Protein 4HRO (pdb70)

Nearest PDB structures (foldseek):
  4hro-assembly1_A  TM=1.012E+00  e=1.860E-19  Haloferax volcanii DS2
  3po0-assembly1_A  TM=9.891E-01  e=3.181E-17  Haloferax volcanii DS2
  1vjk-assembly1_A  TM=8.366E-01  e=7.809E-08  Pyrococcus furiosus
  5mpo-assembly1_A  TM=8.271E-01  e=6.466E-06  Homo sapiens
  6jc0-assembly1_A  TM=8.600E-01  e=8.417E-06  Mycolicibacterium smegmatis MC2 155

Radius of gyration: 23.94 Å; Cα contacts (8 Å, |Δi|>4): 343; chains: 2; bounding box: 33×40×66 Å

GO terms:
  GO:0031386 protein tag activity (F, IDA)
  GO:0032446 protein modification by small protein conjugation (P, IDA)

Secondary structure (DSSP, 8-state):
-EEEEEEE-HHHHHHHTSSEEEEEE-TT-BHHHHHHHHHHHSGGGHHHHB-TTSPBPTT-EEEETTEE--TTSB--TT-EEEEE---/-EEEEEEE-HHHHHHHTSSEEEEEE-TT-BHHHHHHHHHHHSGGGHHHHB-TTSPBPTT-EEEETTEE--TTSBP-TT-EEEEEPPP-

CATH classification: 3.10.20.30

Foldseek 3Di:
DAKEKEAEDDVLCVQLVHRMDIFDDDQFQFQLNVVVRSCVSRVSCQVVAAPPVRDGDPQWFKDWQRHGDDRNHGDGHHIYIYIYHHD/DAKEKEAEDDVLCVQQVHRMDIFDDDQFAFQLNVVVRVCVSRVSCQVVQAPPVRHGPPQWFKDKQRHTGDRRHGDGHHIYMYIYHHDD

B-factor: mean 11.63, std 6.56, range [2.95, 52.53]

Organism: Haloferax volcanii (strain ATCC 29605 / DSM 3757 / JCM 8879 / NBRC 14742 / NCIMB 2012 / VKM B-1768 / DS2) (NCBI:txid309800)

InterPro domains:
  IPR003749 Sulfur carrier ThiS/MoaD-like [PF02597] (4-87)
  IPR010038 MoaD, archaeal-type [TIGR01687] (4-87)
  IPR012675 Beta-grasp domain superfamily [G3DSA:3.10.20.30] (1-87)
  IPR016155 Molybdopterin synthase/thiamin biosynthesis sulphur carrier, beta-grasp [SSF54285] (1-85)
  IPR044672 Molybdopterin synthase sulfur carrier subunit [PTHR33359] (2-87)
  IPR054834 Small archaeal modifier protein 1/3 [NF041918] (1-87)

Structure (mmCIF, N/CA/C/O backbone):
data_4HRO
#
_entry.id   4HRO
#
_cell.length_a   27.928
_cell.length_b   43.050
_cell.length_c   61.974
_cell.angle_alpha   90.00
_cell.angle_beta   102.84
_cell.angle_gamma   90.00
#
_symmetry.space_group_name_H-M   'P 1 21 1'
#
loop_
_entity.id
_entity.type
_entity.pdbx_description
1 polymer 'Small archaeal modifier protein 1'
2 non-polymer 'CALCIUM ION'
3 water water
#
loop_
_atom_site.group_PDB
_atom_site.id
_atom_site.type_symbol
_atom_site.label_atom_id
_atom_site.label_alt_id
_atom_site.label_comp_id
_atom_site.label_asym_id
_atom_site.label_entity_id
_atom_site.label_seq_id
_atom_site.pdbx_PDB_ins_code
_atom_site.Cartn_x
_atom_site.Cartn_y
_atom_site.Cartn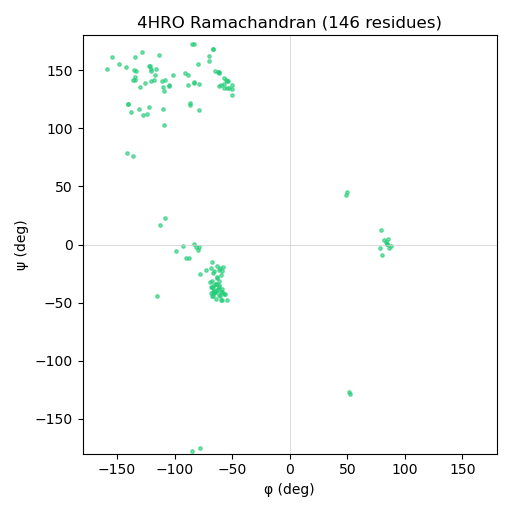_z
_atom_site.occupancy
_atom_site.B_iso_or_equiv
_atom_site.auth_seq_id
_atom_site.auth_comp_id
_atom_site.auth_asym_id
_atom_site.auth_atom_id
_atom_site.pdbx_PDB_model_num
ATOM 1 N N . GLY A 1 1 ? -11.258 -17.513 47.787 1.00 15.97 -2 GLY A N 1
ATOM 2 C CA . GLY A 1 1 ? -9.817 -17.189 47.918 1.00 14.90 -2 GLY A CA 1
ATOM 3 C C . GLY A 1 1 ? -9.626 -15.694 48.073 1.00 13.54 -2 GLY A C 1
ATOM 4 O O . GLY A 1 1 ? -10.397 -15.034 48.793 1.00 15.15 -2 GLY A O 1
ATOM 5 N N . ALA A 1 2 ? -8.597 -15.155 47.413 1.00 11.07 -1 ALA A N 1
ATOM 6 C CA . ALA A 1 2 ? -8.335 -13.718 47.427 1.00 9.71 -1 ALA A CA 1
ATOM 7 C C . ALA A 1 2 ? -9.144 -13.065 46.314 1.00 8.56 -1 ALA A C 1
ATOM 8 O O . ALA A 1 2 ? -8.956 -13.393 45.134 1.00 8.57 -1 ALA A O 1
ATOM 10 N N . HIS A 1 3 ? -10.029 -12.141 46.684 1.00 8.38 0 HIS A N 1
ATOM 11 C CA . HIS A 1 3 ? -10.826 -11.403 45.720 1.00 8.36 0 HIS A CA 1
ATOM 12 C C . HIS A 1 3 ? -10.058 -10.174 45.286 1.00 7.97 0 HIS A C 1
ATOM 13 O O . HIS A 1 3 ? -9.459 -9.486 46.122 1.00 9.16 0 HIS A O 1
ATOM 20 N N . MET A 1 4 ? -10.078 -9.898 43.984 1.00 7.52 1 MET A N 1
ATOM 21 C CA . MET A 1 4 ? -9.428 -8.714 43.435 1.00 7.62 1 MET A CA 1
ATOM 22 C C . MET A 1 4 ? -10.142 -8.348 42.146 1.00 7.20 1 MET A C 1
ATOM 23 O O . MET A 1 4 ? -11.095 -9.022 41.752 1.00 8.04 1 MET A O 1
ATOM 28 N N A GLU A 1 5 ? -9.679 -7.309 41.468 0.50 6.98 2 GLU A N 1
ATOM 29 N N B GLU A 1 5 ? -9.744 -7.236 41.528 0.50 6.77 2 GLU A N 1
ATOM 30 C CA A GLU A 1 5 ? -10.412 -6.806 40.322 0.50 7.33 2 GLU A CA 1
ATOM 31 C CA B GLU A 1 5 ? -10.391 -6.770 40.296 0.50 6.72 2 GLU A CA 1
ATOM 32 C C A GLU A 1 5 ? -9.470 -6.312 39.247 0.50 6.55 2 GLU A C 1
ATOM 33 C C B GLU A 1 5 ? -9.380 -6.426 39.237 0.50 6.23 2 GLU A C 1
ATOM 34 O O A GLU A 1 5 ? -8.493 -5.616 39.558 0.50 6.65 2 GLU A O 1
ATOM 35 O O B GLU A 1 5 ? -8.269 -5.976 39.535 0.50 6.53 2 GLU A O 1
ATOM 46 N N . TRP A 1 6 ? -9.782 -6.679 38.000 1.00 5.94 3 TRP A N 1
ATOM 47 C CA . TRP A 1 6 ? -9.094 -6.198 36.818 1.00 6.08 3 TRP A CA 1
ATOM 48 C C . TRP A 1 6 ? -9.838 -5.004 36.237 1.00 6.05 3 TRP A C 1
ATOM 49 O O . TRP A 1 6 ? -11.079 -5.016 36.134 1.00 7.23 3 TRP A O 1
ATOM 60 N N . LYS A 1 7 ? -9.076 -4.007 35.801 1.00 5.90 4 LYS A N 1
ATOM 61 C CA . LYS A 1 7 ? -9.560 -2.985 34.892 1.00 6.31 4 LYS A CA 1
ATOM 62 C C . LYS A 1 7 ? -9.004 -3.231 33.512 1.00 6.03 4 LYS A C 1
ATOM 63 O O . LYS A 1 7 ? -7.826 -3.578 33.353 1.00 7.06 4 LYS A O 1
ATOM 69 N N . LEU A 1 8 ? -9.887 -3.075 32.526 1.00 5.93 5 LEU A N 1
ATOM 70 C CA . LEU A 1 8 ? -9.579 -3.295 31.119 1.00 6.25 5 LEU A CA 1
ATOM 71 C C . LEU A 1 8 ? -9.846 -2.015 30.336 1.00 6.24 5 LEU A C 1
ATOM 72 O O . LEU A 1 8 ? -10.701 -1.216 30.708 1.00 6.57 5 LEU A O 1
ATOM 77 N N . PHE A 1 9 ? -9.141 -1.862 29.216 1.00 6.55 6 PHE A N 1
ATOM 78 C CA . PHE A 1 9 ? -9.148 -0.637 28.430 1.00 6.72 6 PHE A CA 1
ATOM 79 C C . PHE A 1 9 ? -9.272 -0.945 26.957 1.00 6.86 6 PHE A C 1
ATOM 80 O O . PHE A 1 9 ? -8.842 -2.004 26.479 1.00 7.88 6 PHE A O 1
ATOM 88 N N . ALA A 1 10 ? -9.883 0.001 26.249 1.00 6.94 7 ALA A N 1
ATOM 89 C CA . ALA A 1 10 ? -9.970 -0.007 24.801 1.00 7.76 7 ALA A CA 1
ATOM 90 C C . ALA A 1 10 ? -10.536 -1.350 24.319 1.00 7.55 7 ALA A C 1
ATOM 91 O O . ALA A 1 10 ? -11.587 -1.795 24.789 1.00 7.58 7 ALA A O 1
ATOM 93 N N . ASP A 1 11 ? -9.864 -2.005 23.383 1.00 7.94 8 ASP A N 1
ATOM 94 C CA . ASP A 1 11 ? -10.407 -3.229 22.803 1.00 9.13 8 ASP A CA 1
ATOM 95 C C . ASP A 1 11 ? -10.564 -4.369 23.809 1.00 8.90 8 ASP A C 1
ATOM 96 O O . ASP A 1 11 ? -11.412 -5.252 23.628 1.00 9.76 8 ASP A O 1
ATOM 101 N N . LEU A 1 12 ? -9.738 -4.393 24.846 1.00 7.73 9 LEU A N 1
ATOM 102 C CA . LEU A 1 12 ? -9.874 -5.437 25.860 1.00 8.23 9 LEU A CA 1
ATOM 103 C C . LEU A 1 12 ? -11.194 -5.295 26.631 1.00 7.95 9 LEU A C 1
ATOM 104 O O . LEU A 1 12 ? -11.896 -6.279 26.864 1.00 8.31 9 LEU A O 1
ATOM 109 N N . ALA A 1 13 ? -11.527 -4.064 27.026 1.00 7.72 10 ALA A N 1
ATOM 110 C CA . ALA A 1 13 ? -12.822 -3.798 27.658 1.00 7.64 10 ALA A CA 1
ATOM 111 C C . ALA A 1 13 ? -13.983 -4.110 26.722 1.00 8.05 10 ALA A C 1
ATOM 112 O O . ALA A 1 13 ? -15.010 -4.632 27.149 1.00 9.34 10 ALA A O 1
ATOM 114 N N . GLU A 1 14 ? -13.821 -3.808 25.438 1.00 8.59 11 GLU A N 1
ATOM 115 C CA . GLU A 1 14 ? -14.871 -4.084 24.466 1.00 10.41 11 GLU A CA 1
ATOM 116 C C . GLU A 1 14 ? -15.116 -5.597 24.354 1.00 10.45 11 GLU A C 1
ATOM 117 O O . GLU A 1 14 ? -16.253 -6.053 24.388 1.00 11.89 11 GLU A O 1
ATOM 123 N N . VAL A 1 15 ? -14.058 -6.388 24.237 1.00 10.66 12 VAL A N 1
ATOM 124 C CA . VAL A 1 15 ? -14.194 -7.845 24.097 1.00 12.00 12 VAL A CA 1
ATOM 125 C C . VAL A 1 15 ? -14.786 -8.487 25.355 1.00 12.19 12 VAL A C 1
ATOM 126 O O . VAL A 1 15 ? -15.618 -9.395 25.247 1.00 13.95 12 VAL A O 1
ATOM 130 N N . ALA A 1 16 ? -14.374 -8.022 26.531 1.00 11.94 13 ALA A N 1
ATOM 131 C CA . ALA A 1 16 ? -14.912 -8.528 27.789 1.00 12.20 13 ALA A CA 1
ATOM 132 C C . ALA A 1 16 ? -16.335 -8.055 28.062 1.00 12.50 13 ALA A C 1
ATOM 133 O O . ALA A 1 16 ? -17.047 -8.665 28.853 1.00 14.27 13 ALA A O 1
ATOM 135 N N . GLY A 1 17 ? -16.739 -6.956 27.442 1.00 11.79 14 GLY A N 1
ATOM 136 C CA . GLY A 1 17 ? -18.052 -6.378 27.672 1.00 11.81 14 GLY A CA 1
ATOM 137 C C . GLY A 1 17 ? -18.130 -5.573 28.950 1.00 10.83 14 GLY A C 1
ATOM 138 O O . GLY A 1 17 ? -19.205 -5.191 29.378 1.00 12.80 14 GLY A O 1
ATOM 139 N N . SER A 1 18 ? -16.981 -5.279 29.564 1.00 9.79 15 SER A N 1
ATOM 140 C CA . SER A 1 18 ? -16.942 -4.538 30.807 1.00 9.62 15 SER A CA 1
ATOM 141 C C . SER A 1 18 ? -15.562 -3.918 30.993 1.00 8.13 15 SER A C 1
ATOM 142 O O . SER A 1 18 ? -14.560 -4.462 30.530 1.00 8.43 15 SER A O 1
ATOM 145 N N . ARG A 1 19 ? -15.536 -2.799 31.692 1.00 7.31 16 ARG A N 1
ATOM 146 C CA . ARG A 1 19 ? -14.283 -2.129 32.041 1.00 7.03 16 ARG A CA 1
ATOM 147 C C . ARG A 1 19 ? -13.696 -2.666 33.349 1.00 6.43 16 ARG A C 1
ATOM 148 O O . ARG A 1 19 ? -12.555 -2.352 33.666 1.00 6.18 16 ARG A O 1
ATOM 156 N N . THR A 1 20 ? -14.473 -3.447 34.099 1.00 7.04 17 THR A N 1
ATOM 157 C CA . THR A 1 20 ? -14.027 -4.022 35.349 1.00 6.99 17 THR A CA 1
ATOM 158 C C . THR A 1 20 ? -14.461 -5.483 35.408 1.00 6.78 17 THR A C 1
ATOM 159 O O . THR A 1 20 ? -15.557 -5.837 34.944 1.00 8.03 17 THR A O 1
ATOM 163 N N . VAL A 1 21 ? -13.601 -6.333 35.954 1.00 6.37 18 VAL A N 1
ATOM 164 C CA . VAL A 1 21 ? -13.907 -7.750 36.102 1.00 6.71 18 VAL A CA 1
ATOM 165 C C . VAL A 1 21 ? -13.388 -8.242 37.433 1.00 6.57 18 VAL A C 1
ATOM 166 O O . VAL A 1 21 ? -12.199 -8.180 37.710 1.00 7.10 18 VAL A O 1
ATOM 170 N N . ARG A 1 22 ? -14.293 -8.756 38.258 1.00 7.29 19 ARG A N 1
ATOM 171 C CA . ARG A 1 22 ? -13.937 -9.358 39.526 1.00 8.07 19 ARG A CA 1
ATOM 172 C C . ARG A 1 22 ? -13.401 -10.765 39.321 1.00 7.54 19 ARG A C 1
ATOM 173 O O . ARG A 1 22 ? -13.967 -11.535 38.538 1.00 9.11 19 ARG A O 1
ATOM 181 N N . VAL A 1 23 ? -12.345 -11.104 40.055 1.00 7.43 20 VAL A N 1
ATOM 182 C CA . VAL A 1 23 ? -11.837 -12.472 40.090 1.00 7.52 20 VAL A CA 1
ATOM 183 C C . VAL A 1 23 ? -11.551 -12.881 41.531 1.00 7.88 20 VAL A C 1
ATOM 184 O O . VAL A 1 23 ? -11.414 -12.047 42.421 1.00 8.27 20 VAL A O 1
ATOM 188 N N . ASP A 1 24 ? -11.457 -14.188 41.751 1.00 8.85 21 ASP A N 1
ATOM 189 C CA . ASP A 1 24 ? -11.239 -14.789 43.079 1.00 10.02 21 ASP A CA 1
ATOM 190 C C . ASP A 1 24 ? -10.213 -15.904 42.865 1.00 9.90 21 ASP A C 1
ATOM 191 O O . ASP A 1 24 ? -10.490 -16.855 42.124 1.00 12.57 21 ASP A O 1
ATOM 196 N N . VAL A 1 25 ? -9.027 -15.758 43.435 1.00 9.23 22 VAL A N 1
ATOM 197 C CA . VAL A 1 25 ? -7.907 -16.646 43.113 1.00 9.58 22 VAL A CA 1
ATOM 198 C C . VAL A 1 25 ? -7.274 -17.252 44.368 1.00 9.33 22 VAL A C 1
ATOM 199 O O . VAL A 1 25 ? -7.599 -16.873 45.487 1.00 9.69 22 VAL A O 1
ATOM 203 N N A ASP A 1 26 ? -6.377 -18.223 44.181 0.80 9.14 23 ASP A N 1
ATOM 204 N N B ASP A 1 26 ? -6.359 -18.183 44.143 0.20 9.76 23 ASP A N 1
ATOM 205 C CA A ASP A 1 26 ? -5.724 -18.865 45.323 0.80 9.43 23 ASP A CA 1
ATOM 206 C CA B ASP A 1 26 ? -5.650 -18.906 45.186 0.20 10.12 23 ASP A CA 1
ATOM 207 C C A ASP A 1 26 ? -4.818 -17.919 46.092 0.80 9.61 23 ASP A C 1
ATOM 208 C C B ASP A 1 26 ? -4.732 -17.984 46.033 0.20 10.20 23 ASP A C 1
ATOM 209 O O A ASP A 1 26 ? -4.415 -16.855 45.595 0.80 9.52 23 ASP A O 1
ATOM 210 O O B ASP A 1 26 ? -4.261 -16.959 45.534 0.20 10.30 23 ASP A O 1
ATOM 219 N N . GLY A 1 27 ? -4.501 -18.335 47.305 1.00 10.54 24 GLY A N 1
ATOM 220 C CA . GLY A 1 27 ? -3.671 -17.555 48.203 1.00 10.71 24 GLY A CA 1
ATOM 221 C C . GLY A 1 27 ? -2.297 -17.231 47.686 1.00 10.66 24 GLY A C 1
ATOM 222 O O . GLY A 1 27 ? -1.807 -16.159 47.951 1.00 10.64 24 GLY A O 1
ATOM 223 N N . ASP A 1 28 ? -1.682 -18.146 46.938 1.00 10.84 25 ASP A N 1
ATOM 224 C CA . ASP A 1 28 ? -0.378 -17.913 46.331 1.00 11.25 25 ASP A CA 1
ATOM 225 C C . ASP A 1 28 ? -0.499 -17.729 44.818 1.00 10.07 25 ASP A C 1
ATOM 226 O O . ASP A 1 28 ? 0.479 -17.890 44.103 1.00 11.23 25 ASP A O 1
ATOM 231 N N . ALA A 1 29 ? -1.675 -17.332 44.330 1.00 9.31 26 ALA A N 1
ATOM 232 C CA . ALA A 1 29 ? -1.834 -17.034 42.900 1.00 8.81 26 ALA A CA 1
ATOM 233 C C . ALA A 1 29 ? -0.920 -15.901 42.497 1.00 6.97 26 ALA A C 1
ATOM 234 O O . ALA A 1 29 ? -0.834 -14.886 43.182 1.00 7.89 26 ALA A O 1
ATOM 236 N N . THR A 1 30 ? -0.272 -16.060 41.359 1.00 6.69 27 THR A N 1
ATOM 237 C CA . THR A 1 30 ? 0.540 -14.989 40.798 1.00 6.51 27 THR A CA 1
ATOM 238 C C . THR A 1 30 ? -0.325 -14.038 39.980 1.00 5.63 27 THR A C 1
ATOM 239 O O . THR A 1 30 ? -1.496 -14.300 39.706 1.00 6.05 27 THR A O 1
ATOM 243 N N . VAL A 1 31 ? 0.276 -12.946 39.544 1.00 5.77 28 VAL A N 1
ATOM 244 C CA . VAL A 1 31 ? -0.374 -12.063 38.608 1.00 5.61 28 VAL A CA 1
ATOM 245 C C . VAL A 1 31 ? -0.801 -12.818 37.349 1.00 5.72 28 VAL A C 1
ATOM 246 O O . VAL A 1 31 ? -1.908 -12.617 36.834 1.00 5.52 28 VAL A O 1
ATOM 250 N N . GLY A 1 32 ? 0.064 -13.696 36.852 1.00 5.92 29 GLY A N 1
ATOM 251 C CA . GLY A 1 32 ? -0.266 -14.550 35.725 1.00 6.00 29 GLY A CA 1
ATOM 252 C C . GLY A 1 32 ? -1.466 -15.460 35.977 1.00 5.62 29 GLY A C 1
ATOM 253 O O . GLY A 1 32 ? -2.318 -15.650 35.104 1.00 5.80 29 GLY A O 1
ATOM 254 N N . ASP A 1 33 ? -1.552 -16.019 37.178 1.00 5.69 30 ASP A N 1
ATOM 255 C CA . ASP A 1 33 ? -2.719 -16.803 37.546 1.00 6.16 30 ASP A CA 1
ATOM 256 C C . ASP A 1 33 ? -3.978 -15.928 37.573 1.00 5.75 30 ASP A C 1
ATOM 257 O O . ASP A 1 33 ? -5.045 -16.349 37.110 1.00 5.98 30 ASP A O 1
ATOM 262 N N . ALA A 1 34 ? -3.870 -14.704 38.088 1.00 5.51 31 ALA A N 1
ATOM 263 C CA . ALA A 1 34 ? -5.016 -13.783 38.087 1.00 5.43 31 ALA A CA 1
ATOM 264 C C . ALA A 1 34 ? -5.415 -13.390 36.653 1.00 5.39 31 ALA A C 1
ATOM 265 O O . ALA A 1 34 ? -6.609 -13.227 36.360 1.00 5.63 31 ALA A O 1
ATOM 267 N N . LEU A 1 35 ? -4.430 -13.273 35.761 1.00 5.05 32 LEU A N 1
ATOM 268 C CA . LEU A 1 35 ? -4.711 -12.996 34.361 1.00 5.45 32 LEU A CA 1
ATOM 269 C C . LEU A 1 35 ? -5.437 -14.175 33.701 1.00 5.36 32 LEU A C 1
ATOM 270 O O . LEU A 1 35 ? -6.383 -13.991 32.938 1.00 5.60 32 LEU A O 1
ATOM 275 N N . ASP A 1 36 ? -5.010 -15.389 34.015 1.00 5.67 33 ASP A N 1
ATOM 276 C CA . ASP A 1 36 ? -5.692 -16.579 33.515 1.00 6.07 33 ASP A CA 1
ATOM 277 C C . ASP A 1 36 ? -7.117 -16.672 34.055 1.00 5.29 33 ASP A C 1
ATOM 278 O O . ASP A 1 36 ? -8.018 -17.132 33.347 1.00 5.82 33 ASP A O 1
ATOM 283 N N . ALA A 1 37 ? -7.344 -16.218 35.287 1.00 5.98 34 ALA A N 1
ATOM 284 C CA . ALA A 1 37 ? -8.712 -16.170 35.832 1.00 6.32 34 ALA A CA 1
ATOM 285 C C . ALA A 1 37 ? -9.571 -15.168 35.053 1.00 6.55 34 ALA A C 1
ATOM 286 O O . ALA A 1 37 ? -10.731 -15.449 34.754 1.00 6.99 34 ALA A O 1
ATOM 288 N N . LEU A 1 38 ? -9.000 -14.017 34.705 1.00 5.83 35 LEU A N 1
ATOM 289 C CA . LEU A 1 38 ? -9.699 -13.039 33.881 1.00 6.28 35 LEU A CA 1
ATOM 290 C C . LEU A 1 38 ? -10.087 -13.642 32.533 1.00 5.92 35 LEU A C 1
ATOM 291 O O . LEU A 1 38 ? -11.211 -13.492 32.065 1.00 5.96 35 LEU A O 1
ATOM 296 N N . VAL A 1 39 ? -9.148 -14.301 31.871 1.00 5.90 36 VAL A N 1
ATOM 297 C CA . VAL A 1 39 ? -9.416 -14.879 30.572 1.00 6.44 36 VAL A CA 1
ATOM 298 C C . VAL A 1 39 ? -10.432 -16.025 30.699 1.00 6.37 36 VAL A C 1
ATOM 299 O O . VAL A 1 39 ? -11.304 -16.164 29.845 1.00 6.85 36 VAL A O 1
ATOM 303 N N . GLY A 1 40 ? -10.364 -16.807 31.764 1.00 6.56 37 GLY A N 1
ATOM 304 C CA . GLY A 1 40 ? -11.392 -17.820 31.997 1.00 7.34 37 GLY A CA 1
ATOM 305 C C . GLY A 1 40 ? -12.785 -17.210 32.112 1.00 7.24 37 GLY A C 1
ATOM 306 O O . GLY A 1 40 ? -13.769 -17.785 31.618 1.00 8.71 37 GLY A O 1
ATOM 307 N N . ALA A 1 41 ? -12.888 -16.049 32.745 1.00 7.46 38 ALA A N 1
ATOM 308 C CA . ALA A 1 41 ? -14.157 -15.337 32.883 1.00 8.31 38 ALA A CA 1
ATOM 309 C C . ALA A 1 41 ? -14.656 -14.823 31.531 1.00 7.94 38 ALA A C 1
ATOM 310 O O . ALA A 1 41 ? -15.869 -14.739 31.311 1.00 8.84 38 ALA A O 1
ATOM 312 N N . HIS A 1 42 ? -13.740 -14.479 30.628 1.00 7.24 39 HIS A N 1
ATOM 313 C CA . HIS A 1 42 ? -14.085 -13.924 29.312 1.00 7.97 39 HIS A CA 1
ATOM 314 C C . HIS A 1 42 ? -13.137 -14.491 28.275 1.00 7.17 39 HIS A C 1
ATOM 315 O O . HIS A 1 42 ? -12.188 -13.826 27.865 1.00 7.05 39 HIS A O 1
ATOM 322 N N . PRO A 1 43 ? -13.388 -15.740 27.840 1.00 7.35 40 PRO A N 1
ATOM 323 C CA . PRO A 1 43 ? -12.399 -16.421 26.992 1.00 7.58 40 PRO A CA 1
ATOM 324 C C . PRO A 1 43 ? -12.110 -15.747 25.665 1.00 7.71 40 PRO A C 1
ATOM 325 O O . PRO A 1 43 ? -11.063 -15.977 25.077 1.00 7.65 40 PRO A O 1
ATOM 329 N N . ALA A 1 44 ? -13.021 -14.918 25.181 1.00 7.93 41 ALA A N 1
ATOM 330 C CA . ALA A 1 44 ? -12.754 -14.176 23.952 1.00 9.04 41 ALA A CA 1
ATOM 331 C C . ALA A 1 44 ? -11.526 -13.265 24.083 1.00 8.39 41 ALA A C 1
ATOM 332 O O . ALA A 1 44 ? -10.939 -12.886 23.076 1.00 9.34 41 ALA A O 1
ATOM 334 N N . LEU A 1 45 ? -11.118 -12.929 25.310 1.00 7.08 42 LEU A N 1
ATOM 335 C CA . LEU A 1 45 ? -9.880 -12.178 25.524 1.00 6.43 42 LEU A CA 1
ATOM 336 C C . LEU A 1 45 ? -8.621 -12.921 25.134 1.00 6.52 42 LEU A C 1
ATOM 337 O O . LEU A 1 45 ? -7.605 -12.269 24.937 1.00 7.00 42 LEU A O 1
ATOM 342 N N . GLU A 1 46 ? -8.654 -14.245 25.082 1.00 6.75 43 GLU A N 1
ATOM 343 C CA . GLU A 1 46 ? -7.419 -15.023 25.049 1.00 7.21 43 GLU A CA 1
ATOM 344 C C . GLU A 1 46 ? -6.496 -14.584 23.910 1.00 6.85 43 GLU A C 1
ATOM 345 O O . GLU A 1 46 ? -5.309 -14.358 24.120 1.00 7.27 43 GLU A O 1
ATOM 351 N N . SER A 1 47 ? -7.044 -14.443 22.710 1.00 7.02 44 SER A N 1
ATOM 352 C CA . SER A 1 47 ? -6.219 -14.121 21.537 1.00 7.81 44 SER A CA 1
ATOM 353 C C . SER A 1 47 ? -5.844 -12.642 21.446 1.00 7.27 44 SER A C 1
ATOM 354 O O . SER A 1 47 ? -5.112 -12.255 20.536 1.00 7.04 44 SER A O 1
ATOM 357 N N . ARG A 1 48 ? -6.334 -11.857 22.369 1.00 7.51 45 ARG A N 1
ATOM 358 C CA . ARG A 1 48 ? -5.920 -10.466 22.489 1.00 8.64 45 ARG A CA 1
ATOM 359 C C . ARG A 1 48 ? -4.863 -10.275 23.583 1.00 7.94 45 ARG A C 1
ATOM 360 O O . ARG A 1 48 ? -4.296 -9.196 23.704 1.00 9.85 45 ARG A O 1
ATOM 368 N N . VAL A 1 49 ? -4.559 -11.329 24.330 1.00 7.63 46 VAL A N 1
ATOM 369 C CA . VAL A 1 49 ? -3.614 -11.287 25.442 1.00 7.76 46 VAL A CA 1
ATOM 370 C C . VAL A 1 49 ? -2.376 -12.155 25.186 1.00 7.38 46 VAL A C 1
ATOM 371 O O . VAL A 1 49 ? -1.266 -11.716 25.456 1.00 7.71 46 VAL A O 1
ATOM 375 N N . PHE A 1 50 ? -2.578 -13.372 24.682 1.00 7.09 47 PHE A N 1
ATOM 376 C CA . PHE A 1 50 ? -1.513 -14.338 24.463 1.00 7.01 47 PHE A CA 1
ATOM 377 C C . PHE A 1 50 ? -1.429 -14.721 22.995 1.00 7.21 47 PHE A C 1
ATOM 378 O O . PHE A 1 50 ? -2.447 -14.782 22.311 1.00 7.34 47 PHE A O 1
ATOM 386 N N . GLY A 1 51 ? -0.222 -15.048 22.536 1.00 7.52 48 GLY A N 1
ATOM 387 C CA . GLY A 1 51 ? -0.036 -15.618 21.204 1.00 7.75 48 GLY A CA 1
ATOM 388 C C . GLY A 1 51 ? -0.241 -17.132 21.217 1.00 7.81 48 GLY A C 1
ATOM 389 O O . GLY A 1 51 ? -0.579 -17.728 22.248 1.00 7.64 48 GLY A O 1
ATOM 390 N N . ASP A 1 52 ? -0.053 -17.771 20.058 1.00 8.09 49 ASP A N 1
ATOM 391 C CA . ASP A 1 52 ? -0.228 -19.225 19.937 1.00 8.55 49 ASP A CA 1
ATOM 392 C C . ASP A 1 52 ? 0.700 -20.006 20.863 1.00 8.73 49 ASP A C 1
ATOM 393 O O . ASP A 1 52 ? 0.400 -21.136 21.217 1.00 10.41 49 ASP A O 1
ATOM 398 N N . ASP A 1 53 ? 1.837 -19.428 21.231 1.00 7.92 50 ASP A N 1
ATOM 399 C CA . ASP A 1 53 ? 2.780 -20.072 22.133 1.00 8.39 50 ASP A CA 1
ATOM 400 C C . ASP A 1 53 ? 2.404 -19.942 23.614 1.00 8.13 50 ASP A C 1
ATOM 401 O O . ASP A 1 53 ? 3.129 -20.449 24.474 1.00 9.07 50 ASP A O 1
ATOM 406 N N . GLY A 1 54 ? 1.313 -19.235 23.913 1.00 7.45 51 GLY A N 1
ATOM 407 C CA . GLY A 1 54 ? 0.883 -19.051 25.298 1.00 7.27 51 GLY A CA 1
ATOM 408 C C . GLY A 1 54 ? 1.556 -17.908 26.023 1.00 7.06 51 GLY A C 1
ATOM 409 O O . GLY A 1 54 ? 1.270 -17.672 27.195 1.00 7.69 51 GLY A O 1
ATOM 410 N N . GLU A 1 55 ? 2.446 -17.199 25.345 1.00 7.72 52 GLU A N 1
ATOM 411 C CA . GLU A 1 55 ? 3.153 -16.081 25.965 1.00 8.35 52 GLU A CA 1
ATOM 412 C C . GLU A 1 55 ? 2.393 -14.773 25.742 1.00 8.49 52 GLU A C 1
ATOM 413 O O . GLU A 1 55 ? 1.722 -14.579 24.726 1.00 7.86 52 GLU A O 1
ATOM 419 N N . LEU A 1 56 ? 2.497 -13.887 26.722 1.00 9.04 53 LEU A N 1
ATOM 420 C CA . LEU A 1 56 ? 1.916 -12.564 26.652 1.00 9.75 53 LEU A CA 1
ATOM 421 C C . LEU A 1 56 ? 2.450 -11.833 25.427 1.00 9.77 53 LEU A C 1
ATOM 422 O O . LEU A 1 56 ? 3.653 -11.883 25.158 1.00 10.86 53 LEU A O 1
ATOM 427 N N . TYR A 1 57 ? 1.580 -11.169 24.668 1.00 9.39 54 TYR A N 1
ATOM 428 C CA . TYR A 1 57 ? 2.053 -10.386 23.536 1.00 9.78 54 TYR A CA 1
ATOM 429 C C . TYR A 1 57 ? 2.976 -9.285 24.011 1.00 10.43 54 TYR A C 1
ATOM 430 O O . TYR A 1 57 ? 2.788 -8.722 25.089 1.00 10.23 54 TYR A O 1
ATOM 439 N N . ASP A 1 58 ? 3.939 -8.943 23.163 1.00 11.01 55 ASP A N 1
ATOM 440 C CA . ASP A 1 58 ? 4.837 -7.813 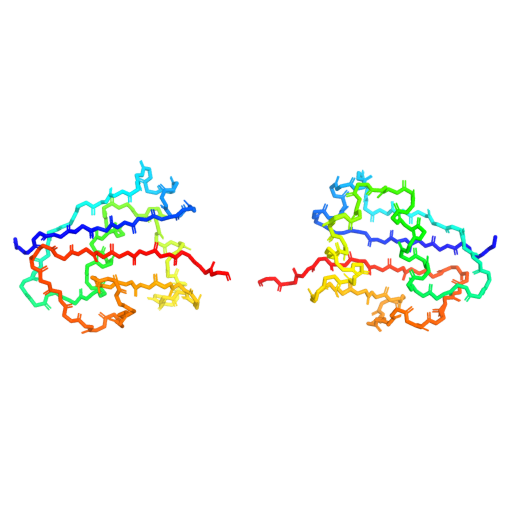23.429 1.00 11.99 55 ASP A CA 1
ATOM 441 C C . ASP A 1 58 ? 4.039 -6.538 23.678 1.00 10.78 55 ASP A C 1
ATOM 442 O O . ASP A 1 58 ? 3.023 -6.281 23.037 1.00 11.19 55 ASP A O 1
ATOM 447 N N . HIS A 1 59 ? 4.514 -5.747 24.621 1.00 10.92 56 HIS A N 1
ATOM 448 C CA . HIS A 1 59 ? 4.018 -4.400 24.842 1.00 11.61 56 HIS A CA 1
ATOM 449 C C . HIS A 1 59 ? 2.699 -4.309 25.597 1.00 11.17 56 HIS A C 1
ATOM 450 O O . HIS A 1 59 ? 2.260 -3.195 25.867 1.00 12.08 56 HIS A O 1
ATOM 457 N N . ILE A 1 60 ? 2.063 -5.431 25.946 1.00 10.40 57 ILE A N 1
ATOM 458 C CA . ILE A 1 60 ? 0.920 -5.363 26.852 1.00 9.91 57 ILE A CA 1
ATOM 459 C C . ILE A 1 60 ? 1.442 -4.946 28.208 1.00 9.97 57 ILE A C 1
ATOM 460 O O . ILE A 1 60 ? 2.454 -5.467 28.670 1.00 10.96 57 ILE A O 1
ATOM 465 N N A ASN A 1 61 ? 0.760 -4.008 28.853 0.50 10.47 58 ASN A N 1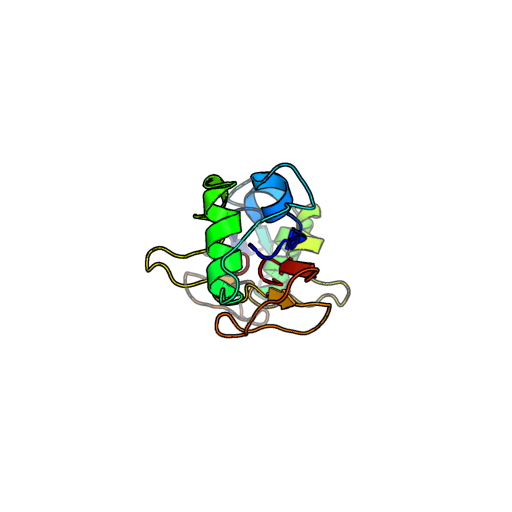
ATOM 466 N N B ASN A 1 61 ? 0.758 -3.989 28.832 0.50 9.80 58 ASN A N 1
ATOM 467 C CA A ASN A 1 61 ? 1.213 -3.491 30.139 0.50 10.88 58 ASN A CA 1
ATOM 4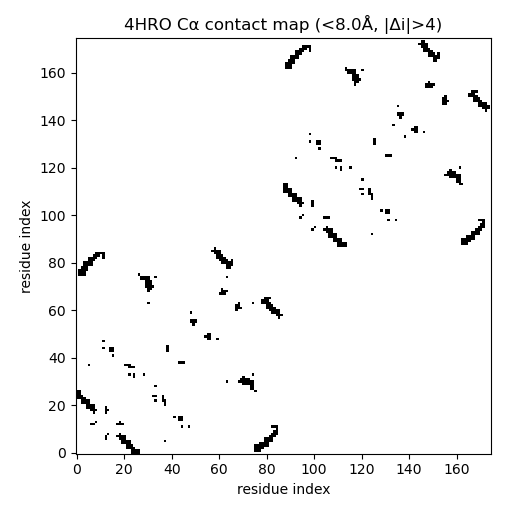68 C CA B ASN A 1 61 ? 1.133 -3.475 30.148 0.50 9.64 58 ASN A CA 1
ATOM 469 C C A ASN A 1 61 ? 0.275 -3.924 31.264 0.50 9.65 58 ASN A C 1
ATOM 470 C C B ASN A 1 61 ? 0.192 -4.097 31.167 0.50 8.83 58 ASN A C 1
ATOM 471 O O A ASN A 1 61 ? -0.858 -3.446 31.370 0.50 9.57 58 ASN A O 1
ATOM 472 O O B ASN A 1 61 ? -1.041 -3.975 31.067 0.50 8.64 58 ASN A O 1
ATOM 481 N N . VAL A 1 62 ? 0.789 -4.817 32.109 1.00 8.37 59 VAL A N 1
ATOM 482 C CA . VAL A 1 62 ? 0.083 -5.357 33.248 1.00 8.13 59 VAL A CA 1
ATOM 483 C C . VAL A 1 62 ? 0.541 -4.576 34.467 1.00 7.31 59 VAL A C 1
ATOM 484 O O . VAL A 1 62 ? 1.747 -4.507 34.736 1.00 8.01 59 VAL A O 1
ATOM 488 N N . LEU A 1 63 ? -0.397 -3.997 35.211 1.00 6.90 60 LEU A N 1
ATOM 489 C CA . LEU A 1 63 ? -0.096 -3.290 36.444 1.00 7.44 60 LEU A CA 1
ATOM 490 C C . LEU A 1 63 ? -0.749 -3.967 37.623 1.00 7.09 60 LEU A C 1
ATOM 491 O O . LEU A 1 63 ? -1.866 -4.501 37.520 1.00 7.40 60 LEU A O 1
ATOM 496 N N . ARG A 1 64 ? -0.060 -3.912 38.758 1.00 7.17 61 ARG A N 1
ATOM 497 C CA . ARG A 1 64 ? -0.603 -4.320 40.041 1.00 6.87 61 ARG A CA 1
ATOM 498 C C . ARG A 1 64 ? -0.510 -3.109 40.966 1.00 7.08 61 ARG A C 1
ATOM 499 O O . ARG A 1 64 ? 0.593 -2.604 41.236 1.00 7.05 61 ARG A O 1
ATOM 507 N N . ASN A 1 65 ? -1.648 -2.616 41.446 1.00 7.16 62 ASN A N 1
ATOM 508 C CA . ASN A 1 65 ? -1.700 -1.466 42.332 1.00 8.32 62 ASN A CA 1
ATOM 509 C C . ASN A 1 65 ? -0.872 -0.307 41.779 1.00 8.68 62 ASN A C 1
ATOM 510 O O . ASN A 1 65 ? -0.134 0.355 42.507 1.00 10.44 62 ASN A O 1
ATOM 515 N N . GLY A 1 66 ? -1.026 -0.049 40.487 1.00 8.54 63 GLY A N 1
ATOM 516 C CA . GLY A 1 66 ? -0.446 1.120 39.832 1.00 9.94 63 GLY A CA 1
ATOM 517 C C . GLY A 1 66 ? 0.996 0.975 39.379 1.00 10.80 63 GLY A C 1
ATOM 518 O O . GLY A 1 66 ? 1.547 1.920 38.821 1.00 12.58 63 GLY A O 1
ATOM 519 N N . GLU A 1 67 ? 1.624 -0.175 39.597 1.00 10.56 64 GLU A N 1
ATOM 520 C CA . GLU A 1 67 ? 3.024 -0.388 39.200 1.00 11.12 64 GLU A CA 1
ATOM 521 C C . GLU A 1 67 ? 3.119 -1.550 38.225 1.00 10.32 64 GLU A C 1
ATOM 522 O O . GLU A 1 67 ? 2.413 -2.555 38.386 1.00 9.34 64 GLU A O 1
ATOM 528 N N . ALA A 1 68 ? 3.978 -1.426 37.213 1.00 10.72 65 ALA A N 1
ATOM 529 C CA . ALA A 1 68 ? 4.213 -2.520 36.279 1.00 10.91 65 ALA A CA 1
ATOM 530 C C . ALA A 1 68 ? 4.563 -3.792 37.043 1.00 10.57 65 ALA A C 1
ATOM 531 O O . ALA A 1 68 ? 5.380 -3.758 37.965 1.00 11.66 65 ALA A O 1
ATOM 533 N N . ALA A 1 69 ? 3.945 -4.907 36.651 1.00 9.21 66 ALA A N 1
ATOM 534 C CA . ALA A 1 69 ? 4.125 -6.197 37.305 1.00 9.44 66 ALA A CA 1
ATOM 535 C C . ALA A 1 69 ? 4.437 -7.288 36.294 1.00 9.46 66 ALA A C 1
ATOM 536 O O . ALA A 1 69 ? 3.788 -7.382 35.243 1.00 11.01 66 ALA A O 1
ATOM 538 N N . ALA A 1 70 ? 5.416 -8.122 36.627 1.00 8.72 67 ALA A N 1
ATOM 539 C CA . ALA A 1 70 ? 5.700 -9.339 35.897 1.00 8.46 67 ALA A CA 1
ATOM 540 C C . ALA A 1 70 ? 4.704 -10.409 36.321 1.00 8.00 67 ALA A C 1
ATOM 541 O O . ALA A 1 70 ? 4.153 -10.377 37.438 1.00 7.92 67 ALA A O 1
ATOM 543 N N . LEU A 1 71 ? 4.485 -11.379 35.441 1.00 8.09 68 LEU A N 1
ATOM 544 C CA . LEU A 1 71 ? 3.437 -12.368 35.675 1.00 7.90 68 LEU A CA 1
ATOM 545 C C . LEU A 1 71 ? 3.732 -13.265 36.878 1.00 8.03 68 LEU A C 1
ATOM 546 O O . LEU A 1 71 ? 2.820 -13.816 37.477 1.00 8.06 68 LEU A O 1
ATOM 551 N N . GLY A 1 72 ? 4.998 -13.428 37.251 1.00 8.52 69 GLY A N 1
ATOM 552 C CA . GLY A 1 72 ? 5.344 -14.223 38.429 1.00 9.51 69 GLY A CA 1
ATOM 553 C C . GLY A 1 72 ? 5.180 -13.539 39.772 1.00 9.30 69 GLY A C 1
ATOM 554 O O . GLY A 1 72 ? 5.375 -14.177 40.812 1.00 10.55 69 GLY A O 1
ATOM 555 N N . GLU A 1 73 ? 4.835 -12.255 39.782 1.00 8.89 70 GLU A N 1
ATOM 556 C CA . GLU A 1 73 ? 4.669 -11.543 41.048 1.00 9.34 70 GLU A CA 1
ATOM 557 C C . GLU A 1 73 ? 3.443 -12.003 41.813 1.00 8.37 70 GLU A C 1
ATOM 558 O O . GLU A 1 73 ? 2.510 -12.563 41.250 1.00 7.47 70 GLU A O 1
ATOM 564 N N . ALA A 1 74 ? 3.464 -11.760 43.116 1.00 8.42 71 ALA A N 1
ATOM 565 C CA . ALA A 1 74 ? 2.372 -12.120 44.000 1.00 8.05 71 ALA A CA 1
ATOM 566 C C . ALA A 1 74 ? 1.136 -11.257 43.775 1.00 7.89 71 ALA A C 1
ATOM 567 O O . ALA A 1 74 ? 1.202 -10.200 43.157 1.00 8.66 71 ALA A O 1
ATOM 569 N N . THR A 1 75 ? 0.015 -11.755 44.270 1.00 7.29 72 THR A N 1
ATOM 570 C CA . THR A 1 75 ? -1.210 -10.982 44.357 1.00 7.19 72 THR A CA 1
ATOM 571 C C . THR A 1 75 ? -1.741 -11.077 45.775 1.00 7.40 72 THR A C 1
ATOM 572 O O . THR A 1 75 ? -1.357 -11.961 46.543 1.00 7.74 72 THR A O 1
ATOM 576 N N . ALA A 1 76 ? -2.675 -10.198 46.107 1.00 7.77 73 ALA A N 1
ATOM 577 C CA . ALA A 1 76 ? -3.298 -10.189 47.423 1.00 8.56 73 ALA A CA 1
ATOM 578 C C . ALA A 1 76 ? -4.735 -9.709 47.328 1.00 8.14 73 ALA A C 1
ATOM 579 O O . ALA A 1 76 ? -5.100 -8.965 46.428 1.00 7.35 73 ALA A O 1
ATOM 581 N N . ALA A 1 77 ? -5.538 -10.121 48.298 1.00 8.39 74 ALA A N 1
ATOM 582 C CA . ALA A 1 77 ? -6.905 -9.657 48.422 1.00 8.40 74 ALA A CA 1
ATOM 583 C C . ALA A 1 77 ? -6.968 -8.144 48.351 1.00 8.64 74 ALA A C 1
ATOM 584 O O . ALA A 1 77 ? -6.163 -7.449 48.968 1.00 9.58 74 ALA A O 1
ATOM 586 N N . GLY A 1 78 ? -7.917 -7.655 47.559 1.00 8.59 75 GLY A N 1
ATOM 587 C CA . GLY A 1 78 ? -8.118 -6.221 47.394 1.00 9.19 75 GLY A CA 1
ATOM 588 C C . GLY A 1 78 ? -7.279 -5.594 46.293 1.00 8.43 75 GLY A C 1
ATOM 589 O O . GLY A 1 78 ? -7.390 -4.395 46.043 1.00 9.58 75 GLY A O 1
ATOM 590 N N . ASP A 1 79 ? -6.440 -6.367 45.602 1.00 7.55 76 ASP A N 1
ATOM 591 C CA . ASP A 1 79 ? -5.579 -5.798 44.575 1.00 7.19 76 ASP A CA 1
ATOM 592 C C . ASP A 1 79 ? -6.402 -5.170 43.447 1.00 6.55 76 ASP A C 1
ATOM 593 O O . ASP A 1 79 ? -7.498 -5.630 43.105 1.00 7.20 76 ASP A O 1
ATOM 598 N N . GLU A 1 80 ? -5.828 -4.120 42.877 1.00 6.46 77 GLU A N 1
ATOM 599 C CA . GLU A 1 80 ? -6.310 -3.427 41.706 1.00 6.02 77 GLU A CA 1
ATOM 600 C C . GLU A 1 80 ? -5.346 -3.744 40.573 1.00 5.75 77 GLU A C 1
ATOM 601 O O . GLU A 1 80 ? -4.229 -3.198 40.514 1.00 6.81 77 GLU A O 1
ATOM 607 N N . LEU A 1 81 ? -5.754 -4.648 39.690 1.00 5.35 78 LEU A N 1
ATOM 608 C CA . LEU A 1 81 ? -4.935 -5.073 38.561 1.00 5.24 78 LEU A CA 1
ATOM 609 C C . LEU A 1 81 ? -5.436 -4.357 37.326 1.00 5.51 78 LEU A C 1
ATOM 610 O O . LEU A 1 81 ? -6.635 -4.126 37.183 1.00 5.96 78 LEU A O 1
ATOM 615 N N . ALA A 1 82 ? -4.541 -4.014 36.415 1.00 5.54 79 ALA A N 1
ATOM 616 C CA . ALA A 1 82 ? -4.921 -3.308 35.186 1.00 6.36 79 ALA A CA 1
ATOM 617 C C . ALA A 1 82 ? -4.233 -3.935 33.993 1.00 6.10 79 ALA A C 1
ATOM 618 O O . ALA A 1 82 ? -3.055 -4.323 34.066 1.00 6.51 79 ALA A O 1
ATOM 620 N N . LEU A 1 83 ? -4.958 -4.010 32.887 1.00 6.09 80 LEU A N 1
ATOM 621 C CA . LEU A 1 83 ? -4.473 -4.600 31.665 1.00 6.38 80 LEU A CA 1
ATOM 622 C C . LEU A 1 83 ? -4.676 -3.609 30.530 1.00 7.03 80 LEU A C 1
ATOM 623 O O . LEU A 1 83 ? -5.827 -3.321 30.136 1.00 7.09 80 LEU A O 1
ATOM 628 N N . PHE A 1 84 ? -3.567 -3.087 30.006 1.00 8.01 81 PHE A N 1
ATOM 629 C CA . PHE A 1 84 ? -3.605 -2.150 28.893 1.00 9.08 81 PHE A CA 1
ATOM 630 C C . PHE A 1 84 ? -3.049 -2.812 27.653 1.00 9.20 81 PHE A C 1
ATOM 631 O O . PHE A 1 84 ? -1.995 -3.438 27.695 1.00 9.13 81 PHE A O 1
ATOM 639 N N . PRO A 1 85 ? -3.726 -2.628 26.518 1.00 9.34 82 PRO A N 1
ATOM 640 C CA . PRO A 1 85 ? -3.115 -3.049 25.266 1.00 10.04 82 PRO A CA 1
ATOM 641 C C . PRO A 1 85 ? -1.877 -2.194 24.936 1.00 9.86 82 PRO A C 1
ATOM 642 O O . PRO A 1 85 ? -1.630 -1.166 25.556 1.00 10.12 82 PRO A O 1
ATOM 646 N N . PRO A 1 86 ? -1.089 -2.619 23.949 1.00 11.39 83 PRO A N 1
ATOM 647 C CA . PRO A 1 86 ? 0.114 -1.880 23.567 1.00 11.65 83 PRO A CA 1
ATOM 648 C C . PRO A 1 86 ? -0.158 -0.411 23.259 1.00 11.97 83 PRO A C 1
ATOM 649 O O . PRO A 1 86 ? -1.183 -0.092 22.653 1.00 13.07 83 PRO A O 1
ATOM 653 N N . VAL A 1 87 ? 0.757 0.456 23.677 1.00 12.94 84 VAL A N 1
ATOM 654 C CA . VAL A 1 87 ? 0.689 1.865 23.309 1.00 14.75 84 VAL A CA 1
ATOM 655 C C . VAL A 1 87 ? 1.089 2.016 21.836 1.00 15.71 84 VAL A C 1
ATOM 656 O O . VAL A 1 87 ? 2.048 1.402 21.381 1.00 18.11 84 VAL A O 1
ATOM 660 N N . GLY B 1 1 ? 3.239 17.778 -17.637 1.00 18.01 -2 GLY B N 1
ATOM 661 C CA . GLY B 1 1 ? 4.623 17.387 -17.250 1.00 16.47 -2 GLY B CA 1
ATOM 662 C C . GLY B 1 1 ? 4.782 15.883 -17.321 1.00 15.28 -2 GLY B C 1
ATOM 663 O O . GLY B 1 1 ? 4.319 15.240 -18.263 1.00 17.13 -2 GLY B O 1
ATOM 664 N N . ALA B 1 2 ? 5.433 15.320 -16.317 1.00 11.58 -1 ALA B N 1
ATOM 665 C CA . ALA B 1 2 ? 5.656 13.896 -16.246 1.00 9.70 -1 ALA B CA 1
ATOM 666 C C . ALA B 1 2 ? 4.475 13.205 -15.594 1.00 8.42 -1 ALA B C 1
ATOM 667 O O . ALA B 1 2 ? 4.114 13.518 -14.449 1.00 9.22 -1 ALA B O 1
ATOM 669 N N . HIS B 1 3 ? 3.875 12.271 -16.322 1.00 7.84 0 HIS B N 1
ATOM 670 C CA . HIS B 1 3 ? 2.794 11.464 -15.783 1.00 8.02 0 HIS B CA 1
ATOM 671 C C . HIS B 1 3 ? 3.353 10.302 -14.982 1.00 7.86 0 HIS B C 1
ATOM 672 O O . HIS B 1 3 ? 4.279 9.630 -15.423 1.00 9.13 0 HIS B O 1
ATOM 679 N N . MET B 1 4 ? 2.726 10.006 -13.845 1.00 7.12 1 MET B N 1
ATOM 680 C CA . MET B 1 4 ? 3.096 8.866 -13.032 1.00 6.94 1 MET B CA 1
ATOM 681 C C . MET B 1 4 ? 1.890 8.476 -12.201 1.00 6.56 1 MET B C 1
ATOM 682 O O . MET B 1 4 ? 0.852 9.129 -12.248 1.00 8.19 1 MET B O 1
ATOM 687 N N A GLU B 1 5 ? 2.008 7.391 -11.453 0.50 6.53 2 GLU B N 1
ATOM 688 N N B GLU B 1 5 ? 2.001 7.362 -11.490 0.50 6.34 2 GLU B N 1
ATOM 689 C CA A GLU B 1 5 ? 0.848 6.852 -10.769 0.50 6.59 2 GLU B CA 1
ATOM 690 C CA B GLU B 1 5 ? 0.861 6.805 -10.779 0.50 6.12 2 GLU B CA 1
ATOM 691 C C A GLU B 1 5 ? 1.196 6.285 -9.407 0.50 6.17 2 GLU B C 1
ATOM 692 C C B GLU B 1 5 ? 1.285 6.417 -9.377 0.50 6.15 2 GLU B C 1
ATOM 693 O O A GLU B 1 5 ? 2.116 5.455 -9.273 0.50 5.16 2 GLU B O 1
ATOM 694 O O B GLU B 1 5 ? 2.376 5.889 -9.179 0.50 7.04 2 GLU B O 1
ATOM 705 N N . TRP B 1 6 ? 0.423 6.719 -8.411 1.00 5.37 3 TRP B N 1
ATOM 706 C CA . TRP B 1 6 ? 0.524 6.211 -7.051 1.00 5.13 3 TRP B CA 1
ATOM 707 C C . TRP B 1 6 ? -0.364 4.992 -6.869 1.00 5.04 3 TRP B C 1
ATOM 708 O O . TRP B 1 6 ? -1.505 4.966 -7.318 1.00 6.56 3 TRP B O 1
ATOM 719 N N . LYS B 1 7 ? 0.160 4.012 -6.151 1.00 5.01 4 LYS B N 1
ATOM 720 C CA . LYS B 1 7 ? -0.631 2.937 -5.560 1.00 5.16 4 LYS B CA 1
ATOM 721 C C . LYS B 1 7 ? -0.734 3.205 -4.073 1.00 4.98 4 LYS B C 1
ATOM 722 O O . LYS B 1 7 ? 0.254 3.533 -3.413 1.00 5.85 4 LYS B O 1
ATOM 728 N N . LEU B 1 8 ? -1.941 3.026 -3.562 1.00 4.89 5 LEU B N 1
ATOM 729 C CA . LEU B 1 8 ? -2.294 3.256 -2.170 1.00 5.48 5 LEU B CA 1
ATOM 730 C C . LEU B 1 8 ? -2.819 1.966 -1.553 1.00 5.13 5 LEU B C 1
ATOM 731 O O . LEU B 1 8 ? -3.410 1.136 -2.237 1.00 5.93 5 LEU B O 1
ATOM 736 N N . PHE B 1 9 ? -2.624 1.834 -0.249 1.00 5.55 6 PHE B N 1
ATOM 737 C CA . PHE B 1 9 ? -2.922 0.603 0.481 1.00 6.02 6 PHE B CA 1
ATOM 738 C C . PHE B 1 9 ? -3.688 0.900 1.749 1.00 5.94 6 PHE B C 1
ATOM 739 O O . PHE B 1 9 ? -3.540 1.973 2.357 1.00 6.64 6 PHE B O 1
ATOM 747 N N . ALA B 1 10 ? -4.537 -0.061 2.126 1.00 6.59 7 ALA B N 1
ATOM 748 C CA . ALA B 1 10 ? -5.246 -0.046 3.402 1.00 7.10 7 ALA B CA 1
ATOM 749 C C . ALA B 1 10 ? -5.971 1.285 3.611 1.00 6.90 7 ALA B C 1
ATOM 750 O O . ALA B 1 10 ? -6.726 1.711 2.751 1.00 7.26 7 ALA B O 1
ATOM 752 N N . ASP B 1 11 ? -5.742 1.942 4.742 1.00 7.59 8 ASP B N 1
ATOM 753 C CA . ASP B 1 11 ? -6.474 3.155 5.054 1.00 8.91 8 ASP B CA 1
ATOM 754 C C . ASP B 1 11 ? -6.226 4.294 4.067 1.00 8.47 8 ASP B C 1
ATOM 755 O O . ASP B 1 11 ? -7.095 5.154 3.873 1.00 9.48 8 ASP B O 1
ATOM 760 N N . LEU B 1 12 ? -5.051 4.331 3.445 1.00 7.48 9 LEU B N 1
ATOM 761 C CA . LEU B 1 12 ? -4.752 5.389 2.492 1.00 7.44 9 LEU B CA 1
ATOM 762 C C . LEU B 1 12 ? -5.612 5.235 1.242 1.00 7.15 9 LEU B C 1
ATOM 763 O O . LEU B 1 12 ? -6.136 6.209 0.725 1.00 7.32 9 LEU B O 1
ATOM 768 N N . ALA B 1 13 ? -5.780 4.006 0.756 1.00 7.52 10 ALA B N 1
ATOM 769 C CA . ALA B 1 13 ? -6.671 3.745 -0.363 1.00 7.62 10 ALA B CA 1
ATOM 770 C C . ALA B 1 13 ? -8.113 4.080 0.002 1.00 8.25 10 ALA B C 1
ATOM 771 O O . ALA B 1 13 ? -8.859 4.627 -0.807 1.00 9.53 10 ALA B O 1
ATOM 773 N N . GLU B 1 14 ? -8.502 3.764 1.231 1.00 8.77 11 GLU B N 1
ATOM 774 C CA . GLU B 1 14 ? -9.863 4.083 1.706 1.00 9.83 11 GLU B CA 1
ATOM 775 C C . GLU B 1 14 ? -10.118 5.597 1.662 1.00 9.50 11 GLU B C 1
ATOM 776 O O . GLU B 1 14 ? -11.160 6.049 1.200 1.00 10.52 11 GLU B O 1
ATOM 782 N N . VAL B 1 15 ? -9.153 6.388 2.112 1.00 8.81 12 VAL B N 1
ATOM 783 C CA . VAL B 1 15 ? -9.310 7.840 2.144 1.00 8.75 12 VAL B CA 1
ATOM 784 C C . VAL B 1 15 ? -9.352 8.471 0.753 1.00 8.98 12 VAL B C 1
ATOM 785 O O . VAL B 1 15 ? -10.108 9.416 0.529 1.00 9.55 12 VAL B O 1
ATOM 789 N N . ALA B 1 16 ? -8.569 7.949 -0.185 1.00 8.82 13 ALA B N 1
ATOM 790 C CA . ALA B 1 16 ? -8.599 8.430 -1.560 1.00 9.32 13 ALA B CA 1
ATOM 791 C C . ALA B 1 16 ? -9.795 7.897 -2.341 1.00 9.22 13 ALA B C 1
ATOM 792 O O . ALA B 1 16 ? -10.209 8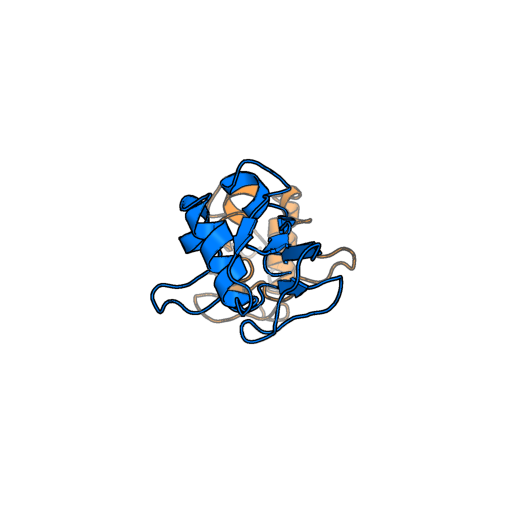.511 -3.319 1.00 10.90 13 ALA B O 1
ATOM 794 N N . GLY B 1 17 ? -10.319 6.750 -1.930 1.00 8.27 14 GLY B N 1
ATOM 795 C CA . GLY B 1 17 ? -11.384 6.073 -2.650 1.00 8.19 14 GLY B CA 1
ATOM 796 C C . GLY B 1 17 ? -10.936 5.173 -3.782 1.00 7.82 14 GLY B C 1
ATOM 797 O O . GLY B 1 17 ? -11.777 4.605 -4.478 1.00 8.69 14 GLY B O 1
ATOM 798 N N . SER B 1 18 ? -9.623 4.990 -3.966 1.00 7.05 15 SER B N 1
ATOM 799 C CA . SER B 1 18 ? -9.118 4.133 -5.015 1.00 6.91 15 SER B CA 1
ATOM 800 C C . SER B 1 18 ? -7.746 3.611 -4.617 1.00 6.15 15 SER B C 1
ATOM 801 O O . SER B 1 18 ? -7.056 4.196 -3.781 1.00 6.81 15 SER B O 1
ATOM 804 N N . ARG B 1 19 ? -7.339 2.539 -5.282 1.00 6.36 16 ARG B N 1
ATOM 805 C CA . ARG B 1 19 ? -6.038 1.925 -5.058 1.00 6.04 16 ARG B CA 1
ATOM 806 C C . ARG B 1 19 ? -4.955 2.500 -5.950 1.00 5.78 16 ARG B C 1
ATOM 807 O O . ARG B 1 19 ? -3.775 2.213 -5.719 1.00 6.03 16 ARG B O 1
ATOM 815 N N . THR B 1 20 ? -5.333 3.284 -6.951 1.00 6.23 17 THR B N 1
ATOM 816 C CA . THR B 1 20 ? -4.399 3.965 -7.835 1.00 7.16 17 THR B CA 1
ATOM 817 C C . THR B 1 20 ? -4.858 5.410 -8.013 1.00 6.64 17 THR B C 1
ATOM 818 O O . THR B 1 20 ? -6.061 5.679 -8.059 1.00 7.96 17 THR B O 1
ATOM 822 N N . VAL B 1 21 ? -3.895 6.319 -8.108 1.00 6.53 18 VAL B N 1
ATOM 823 C CA . VAL B 1 21 ? -4.144 7.730 -8.379 1.00 7.38 18 VAL B CA 1
ATOM 824 C C . VAL B 1 21 ? -3.075 8.251 -9.326 1.00 7.34 18 VAL B C 1
ATOM 825 O O . VAL B 1 21 ? -1.895 8.228 -9.018 1.00 7.46 18 VAL B O 1
ATOM 829 N N . ARG B 1 22 ? -3.492 8.756 -10.471 1.00 7.99 19 ARG B N 1
ATOM 830 C CA . ARG B 1 22 ? -2.573 9.356 -11.429 1.00 8.54 19 ARG B CA 1
ATOM 831 C C . ARG B 1 22 ? -2.286 10.801 -11.071 1.00 8.52 19 ARG B C 1
ATOM 832 O O . ARG B 1 22 ? -3.186 11.534 -10.642 1.00 9.70 19 ARG B O 1
ATOM 840 N N . VAL B 1 23 ? -1.032 11.188 -11.227 1.00 8.29 20 VAL B N 1
ATOM 841 C CA . VAL B 1 23 ? -0.617 12.565 -11.054 1.00 8.63 20 VAL B CA 1
ATOM 842 C C . VAL B 1 23 ? 0.247 12.985 -12.236 1.00 8.99 20 VAL B C 1
ATOM 843 O O . VAL B 1 23 ? 0.831 12.155 -12.946 1.00 9.10 20 VAL B O 1
ATOM 847 N N A ASP B 1 24 ? 0.259 14.294 -12.469 0.50 9.70 21 ASP B N 1
ATOM 848 N N B ASP B 1 24 ? 0.330 14.294 -12.443 0.50 9.70 21 ASP B N 1
ATOM 849 C CA A ASP B 1 24 ? 1.055 14.927 -13.506 0.50 10.43 21 ASP B CA 1
ATOM 850 C CA B ASP B 1 24 ? 1.087 14.869 -13.543 0.50 10.50 21 ASP B CA 1
ATOM 851 C C A ASP B 1 24 ? 1.882 15.954 -12.762 0.50 10.35 21 ASP B C 1
ATOM 852 C C B ASP B 1 24 ? 1.870 16.026 -12.949 0.50 10.32 21 ASP B C 1
ATOM 853 O O A ASP B 1 24 ? 1.341 16.777 -12.014 0.50 11.38 21 ASP B O 1
ATOM 854 O O B ASP B 1 24 ? 1.273 17.035 -12.554 0.50 11.06 21 ASP B O 1
ATOM 863 N N . VAL B 1 25 ? 3.194 15.874 -12.900 1.00 10.13 22 VAL B N 1
ATOM 864 C CA . VAL B 1 25 ? 4.077 16.720 -12.120 1.00 10.35 22 VAL B CA 1
ATOM 865 C C . VAL B 1 25 ? 5.180 17.373 -12.956 1.00 9.91 22 VAL B C 1
ATOM 866 O O . VAL B 1 25 ? 5.402 17.049 -14.126 1.00 10.19 22 VAL B O 1
ATOM 870 N N . ASP B 1 26 ? 5.882 18.287 -12.311 1.00 10.34 23 ASP B N 1
ATOM 871 C CA . ASP B 1 26 ? 6.992 19.000 -12.898 1.00 10.47 23 ASP B CA 1
ATOM 872 C C . ASP B 1 26 ? 8.021 18.009 -13.381 1.00 10.43 23 ASP B C 1
ATOM 873 O O . ASP B 1 26 ? 8.222 16.967 -12.760 1.00 10.26 23 ASP B O 1
ATOM 878 N N . GLY B 1 27 ? 8.651 18.320 -14.508 1.00 10.81 24 GLY B N 1
ATOM 879 C CA . GLY B 1 27 ? 9.692 17.485 -15.053 1.00 11.39 24 GLY B CA 1
ATOM 880 C C . GLY B 1 27 ? 10.863 17.270 -14.109 1.00 12.12 24 GLY B C 1
ATOM 881 O O . GLY B 1 27 ? 11.613 16.302 -14.263 1.00 13.48 24 GLY B O 1
ATOM 882 N N . ASP B 1 28 ? 11.014 18.136 -13.107 1.00 12.37 25 ASP B N 1
ATOM 883 C CA . ASP B 1 28 ? 12.064 17.979 -12.107 1.00 12.21 25 ASP B CA 1
ATOM 884 C C . ASP B 1 28 ? 11.523 17.654 -10.701 1.00 11.45 25 ASP B C 1
ATOM 885 O O . ASP B 1 28 ? 12.231 17.799 -9.706 1.00 12.79 25 ASP B O 1
ATOM 890 N N . ALA B 1 29 ? 10.276 17.218 -10.637 1.00 11.01 26 ALA B N 1
ATOM 891 C CA . ALA B 1 29 ? 9.656 16.862 -9.356 1.00 10.20 26 ALA B CA 1
ATOM 892 C C . ALA B 1 29 ? 10.400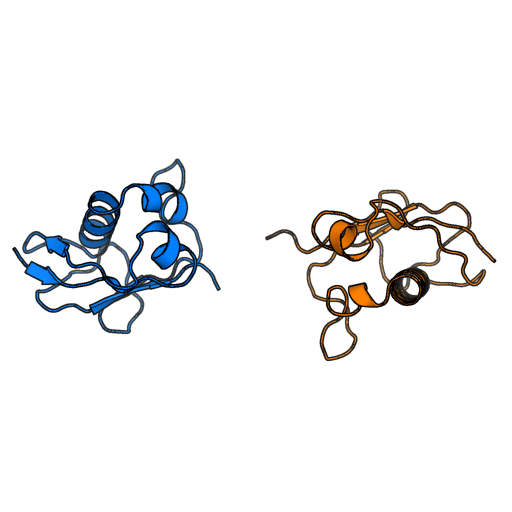 15.744 -8.646 1.00 9.03 26 ALA B C 1
ATOM 893 O O . ALA B 1 29 ? 10.779 14.751 -9.267 1.00 9.38 26 ALA B O 1
ATOM 895 N N . THR B 1 30 ? 10.573 15.883 -7.343 1.00 8.12 27 THR B N 1
ATOM 896 C CA . THR B 1 30 ? 11.050 14.793 -6.515 1.00 7.35 27 THR B CA 1
ATOM 897 C C . THR B 1 30 ? 9.867 13.875 -6.135 1.00 6.37 27 THR B C 1
ATOM 898 O O . THR B 1 30 ? 8.706 14.197 -6.376 1.00 6.27 27 THR B O 1
ATOM 902 N N . VAL B 1 31 ? 10.183 12.756 -5.515 1.00 5.96 28 VAL B N 1
ATOM 903 C CA . VAL B 1 31 ? 9.172 11.878 -4.959 1.00 5.86 28 VAL B CA 1
ATOM 904 C C . VAL B 1 31 ? 8.307 12.660 -3.959 1.00 5.61 28 VAL B C 1
ATOM 905 O O . VAL B 1 31 ? 7.092 12.503 -3.946 1.00 5.87 28 VAL B O 1
ATOM 909 N N . GLY B 1 32 ? 8.940 13.483 -3.117 1.00 5.77 29 GLY B N 1
ATOM 910 C CA . GLY B 1 32 ? 8.197 14.331 -2.191 1.00 6.27 29 GLY B CA 1
ATOM 911 C C . GLY B 1 32 ? 7.245 15.286 -2.885 1.00 5.89 29 GLY B C 1
ATOM 912 O O . GLY B 1 32 ? 6.133 15.506 -2.420 1.00 5.79 29 GLY B O 1
ATOM 913 N N . ASP B 1 33 ? 7.691 15.872 -3.986 1.00 5.94 30 ASP B N 1
ATOM 914 C CA . ASP B 1 33 ? 6.817 16.681 -4.810 1.00 6.19 30 ASP B CA 1
ATOM 915 C C . ASP B 1 33 ? 5.639 15.871 -5.368 1.00 5.78 30 ASP B C 1
ATOM 916 O O . ASP B 1 33 ? 4.503 16.345 -5.391 1.00 6.05 30 ASP B O 1
ATOM 921 N N . ALA B 1 34 ? 5.895 14.656 -5.838 1.00 5.59 31 ALA B N 1
ATOM 922 C CA . ALA B 1 34 ? 4.832 13.782 -6.333 1.00 5.55 31 ALA B CA 1
ATOM 923 C C . ALA B 1 34 ? 3.851 13.397 -5.217 1.00 4.88 31 ALA B C 1
ATOM 924 O O . ALA B 1 34 ? 2.666 13.249 -5.474 1.00 5.54 31 ALA B O 1
ATOM 926 N N . LEU B 1 35 ? 4.347 13.252 -3.993 1.00 5.00 32 LEU B N 1
ATOM 927 C CA . LEU B 1 35 ? 3.507 12.985 -2.833 1.00 4.81 32 LEU B CA 1
ATOM 928 C C . LEU B 1 35 ? 2.623 14.195 -2.528 1.00 4.99 32 LEU B C 1
ATOM 929 O O . LEU B 1 35 ? 1.430 14.051 -2.258 1.00 5.40 32 LEU B O 1
ATOM 934 N N . ASP B 1 36 ? 3.197 15.388 -2.576 1.00 4.85 33 ASP B N 1
ATOM 935 C CA . ASP B 1 36 ? 2.408 16.599 -2.398 1.00 5.11 33 ASP B CA 1
ATOM 936 C C . ASP B 1 36 ? 1.343 16.723 -3.485 1.00 5.30 33 ASP B C 1
ATOM 937 O O . ASP B 1 36 ? 0.251 17.216 -3.223 1.00 5.70 33 ASP B O 1
ATOM 942 N N . ALA B 1 37 ? 1.643 16.280 -4.708 1.00 5.71 34 ALA B N 1
ATOM 943 C CA . ALA B 1 37 ? 0.666 16.311 -5.792 1.00 6.01 34 ALA B CA 1
ATOM 944 C C . ALA B 1 37 ? -0.502 15.344 -5.492 1.00 5.85 34 ALA B C 1
ATOM 945 O O . ALA B 1 37 ? -1.661 15.667 -5.745 1.00 6.43 34 ALA B O 1
ATOM 947 N N . LEU B 1 38 ? -0.195 14.159 -4.974 1.00 5.92 35 LEU B N 1
ATOM 948 C CA . LEU B 1 38 ? -1.205 13.189 -4.564 1.00 6.09 35 LEU B CA 1
ATOM 949 C C . LEU B 1 38 ? -2.109 13.796 -3.506 1.00 5.80 35 LEU B C 1
ATOM 950 O O . LEU B 1 38 ? -3.337 13.677 -3.592 1.00 6.16 35 LEU B O 1
ATOM 955 N N . VAL B 1 39 ? -1.526 14.419 -2.493 1.00 5.51 36 VAL B N 1
ATOM 956 C CA . VAL B 1 39 ? -2.318 15.007 -1.425 1.00 5.65 36 VAL B CA 1
ATOM 957 C C . VAL B 1 39 ? -3.141 16.198 -1.942 1.00 5.80 36 VAL B C 1
ATOM 958 O O . VAL B 1 39 ? -4.273 16.399 -1.527 1.00 6.28 36 VAL B O 1
ATOM 962 N N . GLY B 1 40 ? -2.602 16.985 -2.859 1.00 6.09 37 GLY B N 1
ATOM 963 C CA . GLY B 1 40 ? -3.400 18.054 -3.457 1.00 6.79 37 GLY B CA 1
ATOM 964 C C . GLY B 1 40 ? -4.615 17.489 -4.197 1.00 6.89 37 GLY B C 1
ATOM 965 O O . GLY B 1 40 ? -5.696 18.091 -4.190 1.00 8.23 37 GLY B O 1
ATOM 966 N N . ALA B 1 41 ? -4.463 16.337 -4.848 1.00 7.68 38 ALA B N 1
ATOM 967 C CA . ALA B 1 41 ? -5.580 15.679 -5.528 1.00 8.29 38 ALA B CA 1
ATOM 968 C C . ALA B 1 41 ? -6.606 15.126 -4.549 1.00 7.53 38 ALA B C 1
ATOM 969 O O . ALA B 1 41 ? -7.807 15.095 -4.845 1.00 8.12 38 ALA B O 1
ATOM 971 N N . HIS B 1 42 ? -6.141 14.698 -3.385 1.00 6.21 39 HIS B N 1
ATOM 972 C CA . HIS B 1 42 ? -6.977 14.087 -2.344 1.00 6.58 39 HIS B CA 1
ATOM 973 C C . HIS B 1 42 ? -6.598 14.653 -0.989 1.00 6.33 39 HIS B C 1
ATOM 974 O O . HIS B 1 42 ? -5.932 13.990 -0.211 1.00 6.45 39 HIS B O 1
ATOM 981 N N . PRO B 1 43 ? -7.027 15.896 -0.696 1.00 6.83 40 PRO B N 1
ATOM 982 C CA . PRO B 1 43 ? -6.538 16.550 0.516 1.00 6.84 40 PRO B CA 1
ATOM 983 C C . PRO B 1 43 ? -6.934 15.860 1.802 1.00 6.70 40 PRO B C 1
ATOM 984 O O . PRO B 1 43 ? -6.284 16.102 2.823 1.00 7.21 40 PRO B O 1
ATOM 988 N N . ALA B 1 44 ? -7.945 14.997 1.774 1.00 6.85 41 ALA B N 1
ATOM 989 C CA . ALA B 1 44 ? -8.280 14.194 2.952 1.00 7.42 41 ALA B CA 1
ATOM 990 C C . ALA B 1 44 ? -7.092 13.329 3.394 1.00 6.99 41 ALA B C 1
ATOM 991 O O . ALA B 1 44 ? -7.025 12.904 4.549 1.00 7.98 41 ALA B O 1
ATOM 993 N N . LEU B 1 45 ? -6.162 13.044 2.485 1.00 6.27 42 LEU B N 1
ATOM 994 C CA . LEU B 1 45 ? -4.951 12.315 2.864 1.00 6.22 42 LEU B CA 1
ATOM 995 C C . LEU B 1 45 ? -4.004 13.082 3.769 1.00 6.27 42 LEU B C 1
ATOM 996 O O . LEU B 1 45 ? -3.152 12.460 4.403 1.00 6.32 42 LEU B O 1
ATOM 1001 N N . GLU B 1 46 ? -4.104 14.405 3.813 1.00 6.22 43 GLU B N 1
ATOM 1002 C CA . GLU B 1 46 ? -3.057 15.197 4.444 1.00 6.72 43 GLU B CA 1
ATOM 1003 C C . GLU B 1 46 ? -2.734 14.752 5.874 1.00 6.07 43 GLU B C 1
ATOM 1004 O O . GLU B 1 46 ? -1.568 14.562 6.209 1.00 6.71 43 GLU B O 1
ATOM 1010 N N A SER B 1 47 ? -3.907 14.576 6.649 0.00 20.00 44 SER B N 1
ATOM 1011 N N B SER B 1 47 ? -3.750 14.558 6.715 0.50 3.24 44 SER B N 1
ATOM 1012 C CA A SER B 1 47 ? -3.750 14.179 8.049 0.00 20.00 44 SER B CA 1
ATOM 1013 C CA B SER B 1 47 ? -3.501 14.195 8.126 0.50 4.10 44 SER B CA 1
ATOM 1014 C C A SER B 1 47 ? -3.388 12.704 8.246 0.00 20.00 44 SER B C 1
ATOM 1015 C C B SER B 1 47 ? -3.217 12.711 8.306 0.50 2.95 44 SER B C 1
ATOM 1016 O O A SER B 1 47 ? -3.055 12.301 9.365 0.00 20.00 44 SER B O 1
ATOM 1017 O O B SER B 1 47 ? -2.939 12.278 9.418 0.50 3.21 44 SER B O 1
ATOM 1022 N N A ARG B 1 48 ? -3.376 11.892 7.268 0.50 8.86 45 ARG B N 1
ATOM 1023 N N B ARG B 1 48 ? -3.313 11.939 7.228 0.50 4.90 45 ARG B N 1
ATOM 1024 C CA A ARG B 1 48 ? -2.944 10.505 7.231 0.50 8.67 45 ARG B CA 1
ATOM 1025 C CA B ARG B 1 48 ? -2.950 10.536 7.258 0.50 5.56 45 ARG B CA 1
ATOM 1026 C C A ARG B 1 48 ? -1.473 10.347 6.853 0.50 8.01 45 ARG B C 1
ATOM 1027 C C B ARG B 1 48 ? -1.526 10.299 6.719 0.50 6.21 45 ARG B C 1
ATOM 1028 O O A ARG B 1 48 ? -0.865 9.340 7.212 0.50 8.44 45 ARG B O 1
ATOM 1029 O O B ARG B 1 48 ? -1.007 9.182 6.800 0.50 6.73 45 ARG B O 1
ATOM 1044 N N . VAL B 1 49 ? -0.908 11.335 6.151 1.00 6.82 46 VAL B N 1
ATOM 1045 C CA . VAL B 1 49 ? 0.444 11.240 5.567 1.00 6.92 46 VAL B CA 1
ATOM 1046 C C . VAL B 1 49 ? 1.455 12.087 6.339 1.00 6.47 46 VAL B C 1
ATOM 1047 O O . VAL B 1 49 ? 2.593 11.648 6.550 1.00 7.28 46 VAL B O 1
ATOM 1051 N N . PHE B 1 50 ? 1.050 13.288 6.755 1.00 6.44 47 PHE B N 1
ATOM 1052 C CA . PHE B 1 50 ? 1.948 14.236 7.415 1.00 6.48 47 PHE B CA 1
ATOM 1053 C C . PHE B 1 50 ? 1.448 14.514 8.821 1.00 6.52 47 PHE B C 1
ATOM 1054 O O . PHE B 1 50 ? 0.240 14.649 9.045 1.00 7.02 47 PHE B O 1
ATOM 1062 N N . GLY B 1 51 ? 2.390 14.637 9.746 1.00 6.87 48 GLY B N 1
ATOM 1063 C CA . GLY B 1 51 ? 2.073 15.035 11.085 1.00 7.41 48 GLY B CA 1
ATOM 1064 C C . GLY B 1 51 ? 1.845 16.517 11.190 1.00 6.67 48 GLY B C 1
ATOM 1065 O O . GLY B 1 51 ? 1.865 17.260 10.214 1.00 7.04 48 GLY B O 1
ATOM 1066 N N . ASP B 1 52 ? 1.642 16.945 12.424 1.00 7.66 49 ASP B N 1
ATOM 1067 C CA . ASP B 1 52 ? 1.262 18.307 12.694 1.00 8.73 49 ASP B CA 1
ATOM 1068 C C . ASP B 1 52 ? 2.388 19.310 12.365 1.00 9.64 49 ASP B C 1
ATOM 1069 O O . ASP B 1 52 ? 2.139 20.508 12.278 1.00 13.34 49 ASP B O 1
ATOM 1074 N N . ASP B 1 53 ? 3.614 18.813 12.188 1.00 10.13 50 ASP B N 1
ATOM 1075 C CA . ASP B 1 53 ? 4.771 19.616 11.784 1.00 10.75 50 ASP B CA 1
ATOM 1076 C C . ASP B 1 53 ? 5.012 19.645 10.267 1.00 10.38 50 ASP B C 1
ATOM 1077 O O . ASP B 1 53 ? 5.940 20.295 9.799 1.00 11.14 50 ASP B O 1
ATOM 1082 N N . GLY B 1 54 ? 4.187 18.942 9.496 1.00 9.72 51 GLY B N 1
ATOM 1083 C CA . GLY B 1 54 ? 4.392 18.822 8.051 1.00 9.47 51 GLY B CA 1
ATOM 1084 C C . GLY B 1 54 ? 5.371 17.749 7.632 1.00 9.46 51 GLY B C 1
ATOM 1085 O O . GLY B 1 54 ? 5.653 17.590 6.442 1.00 10.81 51 GLY B O 1
ATOM 1086 N N . GLU B 1 55 ? 5.907 17.000 8.579 1.00 9.31 52 GLU B N 1
ATOM 1087 C CA . GLU B 1 55 ? 6.832 15.921 8.249 1.00 10.43 52 GLU B CA 1
ATOM 1088 C C . GLU B 1 55 ? 6.031 14.655 8.007 1.00 9.34 52 GLU B C 1
ATOM 1089 O O . GLU B 1 55 ? 5.010 14.418 8.646 1.00 8.52 52 GLU B O 1
ATOM 1095 N N . LEU B 1 56 ? 6.522 13.836 7.087 1.00 9.89 53 LEU B N 1
ATOM 1096 C CA . LEU B 1 56 ? 5.975 12.522 6.830 1.00 10.29 53 LEU B CA 1
ATOM 1097 C C . LEU B 1 56 ? 5.956 11.758 8.139 1.00 10.08 53 LEU B C 1
ATOM 1098 O O . LEU B 1 56 ? 6.941 11.777 8.882 1.00 11.77 53 LEU B O 1
ATOM 1103 N N . TYR B 1 57 ? 4.859 11.084 8.456 1.00 9.71 54 TYR B N 1
ATOM 1104 C CA . TYR B 1 57 ? 4.843 10.247 9.644 1.00 9.57 54 TYR B CA 1
ATOM 1105 C C . TYR B 1 57 ? 5.958 9.218 9.571 1.00 9.45 54 TYR B C 1
ATOM 1106 O O . TYR B 1 57 ? 6.236 8.643 8.536 1.00 9.77 54 TYR B O 1
ATOM 1115 N N . ASP B 1 58 ? 6.628 8.998 10.693 0.50 7.49 55 ASP B N 1
ATOM 1116 C CA . ASP B 1 58 ? 7.660 7.989 10.720 0.50 8.60 55 ASP B CA 1
ATOM 1117 C C . ASP B 1 58 ? 6.966 6.636 10.418 0.50 9.10 55 ASP B C 1
ATOM 1118 O O . ASP B 1 58 ? 5.790 6.366 10.704 0.50 9.63 55 ASP B O 1
ATOM 1123 N N . HIS B 1 59 ? 7.739 5.813 9.785 1.00 11.65 56 HIS B N 1
ATOM 1124 C CA . HIS B 1 59 ? 7.328 4.493 9.427 1.00 11.02 56 HIS B CA 1
ATOM 1125 C C . HIS B 1 59 ? 6.460 4.408 8.176 1.00 9.76 56 HIS B C 1
ATOM 1126 O O . HIS B 1 59 ? 6.242 3.298 7.724 1.00 10.24 56 HIS B O 1
ATOM 1133 N N . ILE B 1 60 ? 5.984 5.517 7.592 1.00 8.60 57 ILE B N 1
ATOM 1134 C CA . ILE B 1 60 ? 5.401 5.419 6.254 1.00 7.95 57 ILE B CA 1
ATOM 1135 C C . ILE B 1 60 ? 6.511 5.064 5.295 1.00 8.72 57 ILE B C 1
ATOM 1136 O O . ILE B 1 60 ? 7.612 5.593 5.398 1.00 10.68 57 ILE B O 1
ATOM 1141 N N A ASN B 1 61 ? 6.233 4.161 4.362 0.80 9.13 58 ASN B N 1
ATOM 1142 N N B ASN B 1 61 ? 6.181 4.175 4.362 0.20 8.28 58 ASN B N 1
ATOM 1143 C CA A ASN B 1 61 ? 7.212 3.787 3.363 0.80 9.75 58 ASN B CA 1
ATOM 1144 C CA B ASN B 1 61 ? 7.097 3.682 3.358 0.20 7.90 58 ASN B CA 1
ATOM 1145 C C A ASN B 1 61 ? 6.718 4.050 1.966 0.80 8.41 58 ASN B C 1
ATOM 1146 C C B ASN B 1 61 ? 6.650 4.176 1.990 0.20 7.46 58 ASN B C 1
ATOM 1147 O O A ASN B 1 61 ? 5.583 3.738 1.610 0.80 8.53 58 ASN B O 1
ATOM 1148 O O B ASN B 1 61 ? 5.453 4.179 1.684 0.20 6.23 58 ASN B O 1
ATOM 1157 N N . VAL B 1 62 ? 7.603 4.654 1.198 1.00 7.57 59 VAL B N 1
ATOM 1158 C CA . VAL B 1 62 ? 7.368 4.987 -0.190 1.00 8.26 59 VAL B CA 1
ATOM 1159 C C . VAL B 1 62 ? 8.279 4.124 -1.041 1.00 7.95 59 VAL B C 1
ATOM 1160 O O . VAL B 1 62 ? 9.464 3.929 -0.706 1.00 8.89 59 VAL B O 1
ATOM 1164 N N . LEU B 1 63 ? 7.744 3.602 -2.138 1.00 8.14 60 LEU B N 1
ATOM 1165 C CA . LEU B 1 63 ? 8.560 2.925 -3.119 1.00 8.65 60 LEU B CA 1
ATOM 1166 C C . LEU B 1 63 ? 8.406 3.593 -4.474 1.00 7.40 60 LEU B C 1
ATOM 1167 O O . LEU B 1 63 ? 7.373 4.235 -4.771 1.00 7.88 60 LEU B O 1
ATOM 1172 N N . ARG B 1 64 ? 9.439 3.453 -5.297 1.00 6.15 61 ARG B N 1
ATOM 1173 C CA . ARG B 1 64 ? 9.454 3.969 -6.660 1.00 6.22 61 ARG B CA 1
ATOM 1174 C C . ARG B 1 64 ? 9.912 2.836 -7.568 1.00 6.29 61 ARG B C 1
ATOM 1175 O O . ARG B 1 64 ? 11.024 2.310 -7.419 1.00 6.95 61 ARG B O 1
ATOM 1183 N N . ASN B 1 65 ? 9.031 2.420 -8.476 1.00 6.56 62 ASN B N 1
ATOM 1184 C CA . ASN B 1 65 ? 9.266 1.283 -9.363 1.00 7.79 62 ASN B CA 1
ATOM 1185 C C . ASN B 1 65 ? 9.765 0.064 -8.601 1.00 8.93 62 ASN B C 1
ATOM 1186 O O . ASN B 1 65 ? 10.675 -0.647 -9.041 1.00 10.14 62 ASN B O 1
ATOM 1191 N N . GLY B 1 66 ? 9.154 -0.184 -7.451 1.00 9.20 63 GLY B N 1
ATOM 1192 C CA . GLY B 1 66 ? 9.457 -1.365 -6.642 1.00 10.49 63 GLY B CA 1
ATOM 1193 C C . GLY B 1 66 ? 10.620 -1.245 -5.672 1.00 10.92 63 GLY B C 1
ATOM 1194 O O . GLY B 1 66 ? 10.911 -2.198 -4.939 1.00 13.17 63 GLY B O 1
ATOM 1195 N N . GLU B 1 67 ? 11.311 -0.110 -5.665 1.00 10.44 64 GLU B N 1
ATOM 1196 C CA . GLU B 1 67 ? 12.453 0.089 -4.775 1.00 10.69 64 GLU B CA 1
ATOM 1197 C C . GLU B 1 67 ? 12.112 1.077 -3.672 1.00 10.47 64 GLU B C 1
ATOM 1198 O O . GLU B 1 67 ? 11.459 2.080 -3.926 1.00 9.79 64 GLU B O 1
ATOM 1204 N N . ALA B 1 68 ? 12.595 0.836 -2.458 1.00 10.53 65 ALA B N 1
ATOM 1205 C CA . ALA B 1 68 ? 12.460 1.812 -1.377 1.00 10.72 65 ALA B CA 1
ATOM 1206 C C . ALA B 1 68 ? 12.937 3.193 -1.854 1.00 10.00 65 ALA B C 1
ATOM 1207 O O . ALA B 1 68 ? 14.021 3.311 -2.436 1.00 10.95 65 ALA B O 1
ATOM 1209 N N . ALA B 1 69 ? 12.103 4.214 -1.662 1.00 9.07 66 ALA B N 1
ATOM 1210 C CA . ALA B 1 69 ? 12.355 5.537 -2.222 1.00 8.49 66 ALA B CA 1
ATOM 1211 C C . ALA B 1 69 ? 12.625 6.567 -1.141 1.00 8.61 66 ALA B C 1
ATOM 1212 O O . ALA B 1 69 ? 12.287 6.377 0.027 1.00 10.88 66 ALA B O 1
ATOM 1214 N N . ALA B 1 70 ? 13.200 7.684 -1.545 1.00 8.01 67 ALA B N 1
ATOM 1215 C CA . ALA B 1 70 ? 13.435 8.818 -0.678 1.00 8.12 67 ALA B CA 1
ATOM 1216 C C . ALA B 1 70 ? 12.632 9.999 -1.182 1.00 7.44 67 ALA B C 1
ATOM 1217 O O . ALA B 1 70 ? 12.449 10.137 -2.372 1.00 7.76 67 ALA B O 1
ATOM 1219 N N . LEU B 1 71 ? 12.228 10.900 -0.285 1.00 8.00 68 LEU B N 1
ATOM 1220 C CA . LEU B 1 71 ? 11.478 12.078 -0.718 1.00 7.66 68 LEU B CA 1
ATOM 1221 C C . LEU B 1 71 ? 12.284 12.952 -1.664 1.00 7.67 68 LEU B C 1
ATOM 1222 O O . LEU B 1 71 ? 11.729 13.599 -2.533 1.00 7.83 68 LEU B O 1
ATOM 1227 N N . GLY B 1 72 ? 13.605 12.986 -1.495 1.00 8.10 69 GLY B N 1
ATOM 1228 C CA . GLY B 1 72 ? 14.482 13.763 -2.375 1.00 8.91 69 GLY B CA 1
ATOM 1229 C C . GLY B 1 72 ? 14.886 13.102 -3.679 1.00 8.58 69 GLY B C 1
ATOM 1230 O O . GLY B 1 72 ? 15.595 13.688 -4.478 1.00 9.15 69 GLY B O 1
ATOM 1231 N N . GLU B 1 73 ? 14.414 11.884 -3.918 1.00 8.06 70 GLU B N 1
ATOM 1232 C CA . GLU B 1 73 ? 14.725 11.145 -5.134 1.00 7.79 70 GLU B CA 1
ATOM 1233 C C . GLU B 1 73 ? 14.005 11.768 -6.334 1.00 7.52 70 GLU B C 1
ATOM 1234 O O . GLU B 1 73 ? 12.877 12.252 -6.223 1.00 7.97 70 GLU B O 1
ATOM 1240 N N A ALA B 1 74 ? 14.665 11.781 -7.489 0.80 8.42 71 ALA B N 1
ATOM 1241 N N B ALA B 1 74 ? 14.667 11.696 -7.477 0.20 6.34 71 ALA B N 1
ATOM 1242 C CA A ALA B 1 74 ? 14.073 12.314 -8.721 0.80 8.88 71 ALA B CA 1
ATOM 1243 C CA B ALA B 1 74 ? 14.066 12.088 -8.725 0.20 5.63 71 ALA B CA 1
ATOM 1244 C C A ALA B 1 74 ? 13.094 11.321 -9.341 0.80 9.01 71 ALA B C 1
ATOM 1245 C C B ALA B 1 74 ? 12.818 11.265 -9.024 0.20 5.41 71 ALA B C 1
ATOM 1246 O O A ALA B 1 74 ? 13.413 10.138 -9.424 0.80 10.85 71 ALA B O 1
ATOM 1247 O O B ALA B 1 74 ? 12.590 10.172 -8.475 0.20 3.23 71 ALA B O 1
ATOM 1250 N N . THR B 1 75 ? 11.974 11.827 -9.870 1.00 7.46 72 THR B N 1
ATOM 1251 C CA . THR B 1 75 ? 10.943 11.020 -10.526 1.00 7.42 72 THR B CA 1
ATOM 1252 C C . THR B 1 75 ? 11.117 11.108 -12.030 1.00 7.48 72 THR B C 1
ATOM 1253 O O . THR B 1 75 ? 11.834 11.975 -12.552 1.00 8.96 72 THR B O 1
ATOM 1257 N N . ALA B 1 76 ? 10.440 10.220 -12.736 1.00 7.55 73 ALA B N 1
ATOM 1258 C CA . ALA B 1 76 ? 10.473 10.186 -14.183 1.00 8.25 73 ALA B CA 1
ATOM 1259 C C . ALA B 1 76 ? 9.093 9.830 -14.705 1.00 7.46 73 ALA B C 1
ATOM 1260 O O . ALA B 1 76 ? 8.332 9.105 -14.060 1.00 7.02 73 ALA B O 1
ATOM 1262 N N . ALA B 1 77 ? 8.801 10.286 -15.912 1.00 8.12 74 ALA B N 1
ATOM 1263 C CA . ALA B 1 77 ? 7.600 9.863 -16.595 1.00 7.57 74 ALA B CA 1
ATOM 1264 C C . ALA B 1 77 ? 7.474 8.347 -16.578 1.00 6.82 74 ALA B C 1
ATOM 1265 O O . ALA B 1 77 ? 8.445 7.642 -16.801 1.00 8.13 74 ALA B O 1
ATOM 1267 N N . GLY B 1 78 ? 6.265 7.868 -16.329 1.00 6.44 75 GLY B N 1
ATOM 1268 C CA . GLY B 1 78 ? 5.993 6.444 -16.248 1.00 7.09 75 GLY B CA 1
ATOM 1269 C C . GLY B 1 78 ? 6.314 5.785 -14.917 1.00 6.18 75 GLY B C 1
ATOM 1270 O O . GLY B 1 78 ? 6.155 4.576 -14.775 1.00 6.77 75 GLY B O 1
ATOM 1271 N N . ASP B 1 79 ? 6.729 6.546 -13.916 1.00 5.85 76 ASP B N 1
ATOM 1272 C CA . ASP B 1 79 ? 7.015 5.946 -12.625 1.00 5.97 76 ASP B CA 1
ATOM 1273 C C . ASP B 1 79 ? 5.759 5.370 -11.989 1.00 5.68 76 ASP B C 1
ATOM 1274 O O . ASP B 1 79 ? 4.647 5.877 -12.152 1.00 6.28 76 ASP B O 1
ATOM 1279 N N . GLU B 1 80 ? 5.996 4.315 -11.225 1.00 5.84 77 GLU B N 1
ATOM 1280 C CA . GLU B 1 80 ? 5.020 3.734 -10.302 1.00 6.10 77 GLU B CA 1
ATOM 1281 C C . GLU B 1 80 ? 5.477 4.001 -8.895 1.00 5.51 77 GLU B C 1
ATOM 1282 O O . GLU B 1 80 ? 6.534 3.543 -8.476 1.00 8.30 77 GLU B O 1
ATOM 1288 N N . LEU B 1 81 ? 4.707 4.759 -8.149 1.00 5.34 78 LEU B N 1
ATOM 1289 C CA . LEU B 1 81 ? 5.041 5.141 -6.779 1.00 5.39 78 LEU B CA 1
ATOM 1290 C C . LEU B 1 81 ? 4.063 4.413 -5.878 1.00 5.53 78 LEU B C 1
ATOM 1291 O O . LEU B 1 81 ? 2.909 4.274 -6.241 1.00 7.88 78 LEU B O 1
ATOM 1296 N N . ALA B 1 82 ? 4.513 3.924 -4.744 1.00 5.58 79 ALA B N 1
ATOM 1297 C CA . ALA B 1 82 ? 3.650 3.207 -3.811 1.00 5.79 79 ALA B CA 1
ATOM 1298 C C . ALA B 1 82 ? 3.755 3.850 -2.456 1.00 5.41 79 ALA B C 1
ATOM 1299 O O . ALA B 1 82 ? 4.846 4.211 -2.019 1.00 6.69 79 ALA B O 1
ATOM 1301 N N . LEU B 1 83 ? 2.621 3.973 -1.780 1.00 5.27 80 LEU B N 1
ATOM 1302 C CA . LEU B 1 83 ? 2.555 4.599 -0.463 1.00 5.46 80 LEU B CA 1
ATOM 1303 C C . LEU B 1 83 ? 1.926 3.614 0.518 1.00 6.19 80 LEU B C 1
ATOM 1304 O O . LEU B 1 83 ? 0.749 3.291 0.402 1.00 6.45 80 LEU B O 1
ATOM 1309 N N . PHE B 1 84 ? 2.734 3.134 1.465 1.00 6.50 81 PHE B N 1
ATOM 1310 C CA . PHE B 1 84 ? 2.295 2.185 2.474 1.00 7.21 81 PHE B CA 1
ATOM 1311 C C . PHE B 1 84 ? 2.231 2.861 3.827 1.00 7.93 81 PHE B C 1
ATOM 1312 O O . PHE B 1 84 ? 3.189 3.504 4.245 1.00 8.43 81 PHE B O 1
ATOM 1320 N N . PRO B 1 85 ? 1.128 2.671 4.551 1.00 8.01 82 PRO B N 1
ATOM 1321 C CA . PRO B 1 85 ? 1.124 3.109 5.940 1.00 8.94 82 PRO B CA 1
ATOM 1322 C C . PRO B 1 85 ? 2.105 2.291 6.785 1.00 8.40 82 PRO B C 1
ATOM 1323 O O . PRO B 1 85 ? 2.648 1.269 6.340 1.00 8.61 82 PRO B O 1
ATOM 1327 N N . PRO B 1 86 ? 2.376 2.745 8.011 1.00 9.36 83 PRO B N 1
ATOM 1328 C CA . PRO B 1 86 ? 3.298 2.021 8.882 1.00 10.12 83 PRO B CA 1
ATOM 1329 C C . PRO B 1 86 ? 2.922 0.557 9.084 1.00 10.26 83 PRO B C 1
ATOM 1330 O O . PRO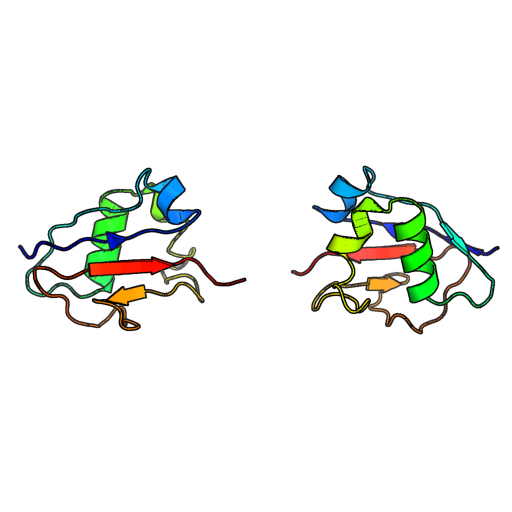 B 1 86 ? 1.738 0.232 9.222 1.00 11.10 83 PRO B O 1
ATOM 1334 N N . VAL B 1 87 ? 3.937 -0.303 9.115 1.00 10.97 84 VAL B N 1
ATOM 1335 C CA . VAL B 1 87 ? 3.799 -1.705 9.509 1.00 12.80 84 VAL B C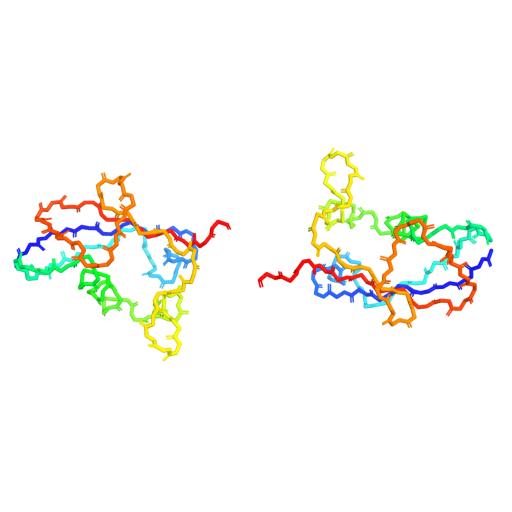A 1
ATOM 1336 C C . VAL B 1 87 ? 3.747 -1.752 11.033 1.00 15.47 84 VAL B C 1
ATOM 1337 O O . VAL B 1 87 ? 4.720 -1.389 11.698 1.00 16.60 84 VAL B O 1
ATOM 1341 N N . SER B 1 88 ? 2.622 -2.195 11.596 1.00 18.52 85 SER B N 1
ATOM 1342 C CA . SER B 1 88 ? 2.460 -2.214 13.059 1.00 21.61 85 SER B CA 1
ATOM 1343 C C . SER B 1 88 ? 2.648 -3.603 13.657 1.00 22.57 85 SER B C 1
ATOM 1344 O O . SER B 1 88 ? 3.229 -4.496 13.038 1.00 23.28 85 SER B O 1
#

Solvent-accessible surface area: 10090 Å² total; per-residue (Å²): 82,16,122,9,69,0,113,0,46,69,70,1,9,139,36,9,67,45,141,59,12,208,13,79,14,112,65,142,5,41,0,12,69,0,0,85,33,0,12,56,54,54,93,65,0,73,73,100,0,20,18,168,112,48,118,49,93,112,138,15,67,7,42,62,75,64,129,88,14,64,54,64,76,66,11,47,77,61,10,128,2,15,0,69,26,70,179,80,15,129,8,46,0,104,1,45,69,48,2,10,146,45,13,62,58,145,58,13,202,13,81,13,98,57,131,2,41,0,13,71,0,1,86,33,0,12,55,57,54,89,70,0,80,74,102,0,24,16,166,113,47,116,43,90,117,126,14,78,10,43,51,85,69,119,84,24,59,69,66,47,69,14,46,76,62,7,109,2,17,0,73,26,63,138,154

Sequence (175 aa):
GAHMEEWKLFADLAEVAGSRTVRVDVDDGDATVGDALDALVGAHPALESRVFGDDGELYDHINNVLRNGEAAALGEATAAGDELALFPPVGAHMEEWKLFADLAEVAGSRTVRVDDVDGDATVGDALDALVGAHPALESSRRVFGDDGELYDHINNVLRNGEAAALGEAATAAGDELALFPPVS